Protein AF-0000000072251103 (afdb_homodimer)

Solvent-accessible surface area (backbone atoms only — not comparable to full-atom values): 13935 Å² total; per-residue (Å²): 99,68,68,55,20,52,49,24,44,51,50,15,52,54,58,41,72,72,34,65,69,50,52,54,51,46,58,71,68,52,46,85,67,49,69,66,54,52,50,50,52,51,51,50,50,51,51,50,51,52,32,51,54,28,46,77,67,47,34,69,69,23,51,53,50,49,60,68,44,57,66,63,57,49,57,54,26,67,36,78,56,44,23,64,44,75,37,40,23,68,18,44,39,27,39,49,53,14,48,46,38,49,44,50,50,48,53,38,66,70,35,62,89,60,32,48,72,65,43,46,52,54,52,53,49,50,49,54,53,56,68,73,99,98,66,68,55,20,52,51,24,42,51,50,16,53,54,58,40,72,73,32,66,68,51,51,54,52,47,60,72,70,52,48,84,69,49,70,70,55,52,51,51,52,50,51,50,50,50,51,49,50,52,31,51,54,28,46,75,67,46,34,69,69,23,52,54,49,50,61,66,44,57,65,64,56,50,56,55,26,67,36,79,56,43,23,65,44,76,37,40,22,70,19,43,39,27,39,48,51,14,48,46,37,50,44,50,51,48,54,38,66,69,37,64,91,58,31,47,71,65,42,46,53,52,52,51,52,50,48,53,53,56,68,72,99

Organism: Acinetobacter pittii (strain PHEA-2) (NCBI:txid871585)

Structure (mmCIF, N/CA/C/O backbone):
data_AF-0000000072251103-model_v1
#
loop_
_entity.id
_entity.type
_entity.pdbx_description
1 polymer 'Uncharacterized protein'
#
loop_
_atom_site.group_PDB
_atom_site.id
_atom_site.type_symbol
_atom_site.label_atom_id
_atom_site.label_alt_id
_atom_site.label_comp_id
_atom_site.label_asym_id
_atom_site.label_entity_id
_atom_site.label_seq_id
_atom_site.pdbx_PDB_ins_code
_atom_site.Cartn_x
_atom_site.Cartn_y
_atom_site.Cartn_z
_atom_site.occupancy
_atom_site.B_iso_or_equiv
_atom_site.auth_seq_id
_atom_site.auth_comp_id
_atom_site.auth_asym_id
_atom_site.auth_atom_id
_atom_site.pdbx_PDB_model_num
ATOM 1 N N . MET A 1 1 ? -9.289 12.242 -3.75 1 93.5 1 MET A N 1
ATOM 2 C CA . MET A 1 1 ? -8.398 11.133 -3.41 1 93.5 1 MET A CA 1
ATOM 3 C C . MET A 1 1 ? -9.195 9.852 -3.174 1 93.5 1 MET A C 1
ATOM 5 O O . MET A 1 1 ? -8.82 8.789 -3.656 1 93.5 1 MET A O 1
ATOM 9 N N . LEU A 1 2 ? -10.32 9.992 -2.645 1 93 2 LEU A N 1
ATOM 10 C CA . LEU A 1 2 ? -11.141 8.828 -2.324 1 93 2 LEU A CA 1
ATOM 11 C C . LEU A 1 2 ? -11.656 8.156 -3.596 1 93 2 LEU A C 1
ATOM 13 O O . LEU A 1 2 ? -11.523 6.945 -3.762 1 93 2 LEU A O 1
ATOM 17 N N . ILE A 1 3 ? -12.18 8.914 -4.445 1 94.12 3 ILE A N 1
ATOM 18 C CA . ILE A 1 3 ? -12.734 8.406 -5.695 1 94.12 3 ILE A CA 1
ATOM 19 C C . ILE A 1 3 ? -11.625 7.766 -6.531 1 94.12 3 ILE A C 1
ATOM 21 O O . ILE A 1 3 ? -11.812 6.688 -7.102 1 94.12 3 ILE A O 1
ATOM 25 N N . PHE A 1 4 ? -10.523 8.398 -6.57 1 95.31 4 PHE A N 1
ATOM 26 C CA . PHE A 1 4 ? -9.406 7.867 -7.344 1 95.31 4 PHE A CA 1
ATOM 27 C C . PHE A 1 4 ? -8.898 6.562 -6.734 1 95.31 4 PHE A C 1
ATOM 29 O O . PHE A 1 4 ? -8.531 5.637 -7.461 1 95.31 4 PHE A O 1
ATOM 36 N N . SER A 1 5 ? -8.828 6.512 -5.426 1 95.56 5 SER A N 1
ATOM 37 C CA . SER A 1 5 ? -8.406 5.27 -4.781 1 95.56 5 SER A CA 1
ATOM 38 C C . SER A 1 5 ? -9.32 4.109 -5.18 1 95.56 5 SER A C 1
ATOM 40 O O . SER A 1 5 ? -8.836 3.02 -5.492 1 95.56 5 SER A O 1
ATOM 42 N N . LEU A 1 6 ? -10.586 4.336 -5.215 1 93.62 6 LEU A N 1
ATOM 43 C CA . LEU A 1 6 ? -11.547 3.311 -5.613 1 93.62 6 LEU A CA 1
ATOM 44 C C . LEU A 1 6 ? -11.383 2.959 -7.09 1 93.62 6 LEU A C 1
ATOM 46 O O . LEU A 1 6 ? -11.414 1.783 -7.457 1 93.62 6 LEU A O 1
ATOM 50 N N . LEU A 1 7 ? -11.258 3.98 -7.871 1 95.69 7 LEU A N 1
ATOM 51 C CA . LEU A 1 7 ? -11.086 3.754 -9.305 1 95.69 7 LEU A CA 1
ATOM 52 C C . LEU A 1 7 ? -9.844 2.91 -9.57 1 95.69 7 LEU A C 1
ATOM 54 O O . LEU A 1 7 ? -9.883 1.993 -10.391 1 95.69 7 LEU A O 1
ATOM 58 N N . PHE A 1 8 ? -8.797 3.193 -8.875 1 96.38 8 PHE A N 1
ATOM 59 C CA . PHE A 1 8 ? -7.566 2.441 -9.07 1 96.38 8 PHE A CA 1
ATOM 60 C C . PHE A 1 8 ? -7.746 0.989 -8.641 1 96.38 8 PHE A C 1
ATOM 62 O O . PHE A 1 8 ? -7.207 0.08 -9.281 1 96.38 8 PHE A O 1
ATOM 69 N N . ALA A 1 9 ? -8.453 0.785 -7.578 1 93.12 9 ALA A N 1
ATOM 70 C CA . ALA A 1 9 ? -8.742 -0.582 -7.148 1 93.12 9 ALA A CA 1
ATOM 71 C C . ALA A 1 9 ? -9.523 -1.341 -8.211 1 93.12 9 ALA A C 1
ATOM 73 O O . ALA A 1 9 ? -9.25 -2.514 -8.477 1 93.12 9 ALA A O 1
ATOM 74 N N . ILE A 1 10 ? -10.438 -0.643 -8.812 1 93.5 10 ILE A N 1
ATOM 75 C CA . ILE A 1 10 ? -11.25 -1.257 -9.859 1 93.5 10 ILE A CA 1
ATOM 76 C C . ILE A 1 10 ? -10.375 -1.563 -11.078 1 93.5 10 ILE A C 1
ATOM 78 O O . ILE A 1 10 ? -10.477 -2.645 -11.664 1 93.5 10 ILE A O 1
ATOM 82 N N . PHE A 1 11 ? -9.516 -0.693 -11.422 1 95.62 11 PHE A N 1
ATOM 83 C CA . PHE A 1 11 ? -8.609 -0.922 -12.539 1 95.62 11 PHE A CA 1
ATOM 84 C C . PHE A 1 11 ? -7.699 -2.111 -12.258 1 95.62 11 PHE A C 1
ATOM 86 O O . PHE A 1 11 ? -7.488 -2.959 -13.133 1 95.62 11 PHE A O 1
ATOM 93 N N . SER A 1 12 ? -7.203 -2.16 -11.07 1 95.75 12 SER A N 1
ATOM 94 C CA . SER A 1 12 ? -6.336 -3.271 -10.688 1 95.75 12 SER A CA 1
ATOM 95 C C . SER A 1 12 ? -7.027 -4.613 -10.914 1 95.75 12 SER A C 1
ATOM 97 O O . SER A 1 12 ? -6.457 -5.516 -11.531 1 95.75 12 SER A O 1
ATOM 99 N N . ALA A 1 13 ? -8.203 -4.711 -10.477 1 92.62 13 ALA A N 1
ATOM 100 C CA . ALA A 1 13 ? -8.953 -5.961 -10.57 1 92.62 13 ALA A CA 1
ATOM 101 C C . ALA A 1 13 ? -9.281 -6.293 -12.023 1 92.62 13 ALA A C 1
ATOM 103 O O . ALA A 1 13 ? -9.32 -7.465 -12.406 1 92.62 13 ALA A O 1
ATOM 104 N N . THR A 1 14 ? -9.516 -5.305 -12.828 1 93.56 14 THR A N 1
ATOM 105 C CA . THR A 1 14 ? -9.93 -5.5 -14.211 1 93.56 14 THR A CA 1
ATOM 106 C C . THR A 1 14 ? -8.781 -6.059 -15.047 1 93.56 14 THR A C 1
ATOM 108 O O . THR A 1 14 ? -8.992 -6.898 -15.922 1 93.56 14 THR A O 1
ATOM 111 N N . PHE A 1 15 ? -7.562 -5.652 -14.805 1 91.62 15 PHE A N 1
ATOM 112 C CA . PHE A 1 15 ? -6.406 -6.117 -15.57 1 91.62 15 PHE A CA 1
ATOM 113 C C . PHE A 1 15 ? -6.184 -7.609 -15.352 1 91.62 15 PHE A C 1
ATOM 115 O O . PHE A 1 15 ? -5.758 -8.312 -16.266 1 91.62 15 PHE A O 1
ATOM 122 N N . ASP A 1 16 ? -6.508 -8.047 -14.219 1 92.25 16 ASP A N 1
ATOM 123 C CA . ASP A 1 16 ? -6.273 -9.453 -13.891 1 92.25 16 ASP A CA 1
ATOM 124 C C . ASP A 1 16 ? -7.426 -10.328 -14.367 1 92.25 16 ASP A C 1
ATOM 126 O O . ASP A 1 16 ? -7.219 -11.492 -14.727 1 92.25 16 ASP A O 1
ATOM 130 N N . ALA A 1 17 ? -8.578 -9.773 -14.422 1 89.12 17 ALA A N 1
ATOM 131 C CA . ALA A 1 17 ? -9.797 -10.547 -14.672 1 89.12 17 ALA A CA 1
ATOM 132 C C . ALA A 1 17 ? -9.766 -11.188 -16.047 1 89.12 17 ALA A C 1
ATOM 134 O O . ALA A 1 17 ? -10.359 -12.25 -16.266 1 89.12 17 ALA A O 1
ATOM 135 N N . TYR A 1 18 ? -9.008 -10.594 -16.922 1 87.12 18 TYR A N 1
ATOM 136 C CA . TYR A 1 18 ? -9.078 -11.102 -18.297 1 87.12 18 TYR A CA 1
ATOM 137 C C . TYR A 1 18 ? -7.773 -11.781 -18.688 1 87.12 18 TYR A C 1
ATOM 139 O O . TYR A 1 18 ? -7.637 -12.258 -19.812 1 87.12 18 TYR A O 1
ATOM 147 N N . ASP A 1 19 ? -6.891 -11.914 -17.891 1 89.94 19 ASP A N 1
ATOM 148 C CA . ASP A 1 19 ? -5.609 -12.547 -18.172 1 89.94 19 ASP A CA 1
ATOM 149 C C . ASP A 1 19 ? -5.688 -14.062 -17.984 1 89.94 19 ASP A C 1
ATOM 151 O O . ASP A 1 19 ? -6.023 -14.531 -16.891 1 89.94 19 ASP A O 1
ATOM 155 N N . GLU A 1 20 ? -5.41 -14.789 -18.984 1 91.75 20 GLU A N 1
ATOM 156 C CA . GLU A 1 20 ? -5.543 -16.25 -18.969 1 91.75 20 GLU A CA 1
ATOM 157 C C . GLU A 1 20 ? -4.617 -16.875 -17.938 1 91.75 20 GLU A C 1
ATOM 159 O O . GLU A 1 20 ? -4.988 -17.844 -17.281 1 91.75 20 GLU A O 1
ATOM 164 N N . THR A 1 21 ? -3.346 -16.406 -17.844 1 92.25 21 THR A N 1
ATOM 165 C CA . THR A 1 21 ? -2.398 -16.906 -16.859 1 92.25 21 THR A CA 1
ATOM 166 C C . THR A 1 21 ? -2.932 -16.688 -15.445 1 92.25 21 THR A C 1
ATOM 168 O O . THR A 1 21 ? -2.871 -17.594 -14.617 1 92.25 21 THR A O 1
ATOM 171 N N . PHE A 1 22 ? -3.471 -15.555 -15.227 1 92.25 22 PHE A N 1
ATOM 172 C CA . PHE A 1 22 ? -4.07 -15.234 -13.938 1 92.25 22 PHE A CA 1
ATOM 173 C C . PHE A 1 22 ? -5.199 -16.203 -13.609 1 92.25 22 PHE A C 1
ATOM 175 O O . PHE A 1 22 ? -5.246 -16.766 -12.516 1 92.25 22 PHE A O 1
ATOM 182 N N . ILE A 1 23 ? -6.07 -16.391 -14.539 1 92.38 23 ILE A N 1
ATOM 183 C CA . ILE A 1 23 ? -7.238 -17.234 -14.344 1 92.38 23 ILE A CA 1
ATOM 184 C C . ILE A 1 23 ? -6.793 -18.672 -14.047 1 92.38 23 ILE A C 1
ATOM 186 O O . ILE A 1 23 ? -7.289 -19.297 -13.109 1 92.38 23 ILE A O 1
ATOM 190 N N . SER A 1 24 ? -5.848 -19.172 -14.773 1 92.38 24 SER A N 1
ATOM 191 C CA . SER A 1 24 ? -5.367 -20.547 -14.617 1 92.38 24 SER A CA 1
ATOM 192 C C . SER A 1 24 ? -4.734 -20.75 -13.242 1 92.38 24 SER A C 1
ATOM 194 O O . SER A 1 24 ? -5.047 -21.719 -12.547 1 92.38 24 SER A O 1
ATOM 196 N N . ILE A 1 25 ? -3.877 -19.891 -12.828 1 92.12 25 ILE A N 1
ATOM 197 C CA . ILE A 1 25 ? -3.182 -20.016 -11.555 1 92.12 25 ILE A CA 1
ATOM 198 C C . ILE A 1 25 ? -4.168 -19.828 -10.406 1 92.12 25 ILE A C 1
ATOM 200 O O . ILE A 1 25 ? -4.125 -20.562 -9.414 1 92.12 25 ILE A O 1
ATOM 204 N N . ASN A 1 26 ? -5.043 -18.875 -10.562 1 89.81 26 ASN A N 1
ATOM 205 C CA . ASN A 1 26 ? -6.047 -18.625 -9.539 1 89.81 26 ASN A CA 1
ATOM 206 C C . ASN A 1 26 ? -6.953 -19.844 -9.336 1 89.81 26 ASN A C 1
ATOM 208 O O . ASN A 1 26 ? -7.336 -20.156 -8.203 1 89.81 26 ASN A O 1
ATOM 212 N N . GLU A 1 27 ? -7.293 -20.438 -10.383 1 89.19 27 GLU A N 1
ATOM 213 C CA . GLU A 1 27 ? -8.094 -21.656 -10.289 1 89.19 27 GLU A CA 1
ATOM 214 C C . GLU A 1 27 ? -7.344 -22.75 -9.555 1 89.19 27 GLU A C 1
ATOM 216 O O . GLU A 1 27 ? -7.934 -23.5 -8.773 1 89.19 27 GLU A O 1
ATOM 221 N N . THR A 1 28 ? -6.055 -22.828 -9.797 1 88.5 28 THR A N 1
ATOM 222 C CA . THR A 1 28 ? -5.215 -23.828 -9.148 1 88.5 28 THR A CA 1
ATOM 223 C C . THR A 1 28 ? -5.082 -23.547 -7.656 1 88.5 28 THR A C 1
ATOM 225 O O . THR A 1 28 ? -5.043 -24.484 -6.848 1 88.5 28 THR A O 1
ATOM 228 N N . LEU A 1 29 ? -5.039 -22.297 -7.32 1 90.12 29 LEU A N 1
ATOM 229 C CA . LEU A 1 29 ? -4.793 -21.906 -5.938 1 90.12 29 LEU A CA 1
ATOM 230 C C . LEU A 1 29 ? -6.105 -21.797 -5.164 1 90.12 29 LEU A C 1
ATOM 232 O O . LEU A 1 29 ? -6.105 -21.812 -3.934 1 90.12 29 LEU A O 1
ATOM 236 N N . SER A 1 30 ? -7.117 -21.703 -5.926 1 85.19 30 SER A N 1
ATOM 237 C CA . SER A 1 30 ? -8.391 -21.328 -5.312 1 85.19 30 SER A CA 1
ATOM 238 C C . SER A 1 30 ? -9 -22.516 -4.559 1 85.19 30 SER A C 1
ATOM 240 O O . SER A 1 30 ? -8.891 -23.656 -4.996 1 85.19 30 SER A O 1
ATOM 242 N N . ILE A 1 31 ? -9.492 -22.109 -3.391 1 88.44 31 ILE A N 1
ATOM 243 C CA . ILE A 1 31 ? -10.352 -22.984 -2.613 1 88.44 31 ILE A CA 1
ATOM 244 C C . ILE A 1 31 ? -11.758 -22.391 -2.525 1 88.44 31 ILE A C 1
ATOM 246 O O . ILE A 1 31 ? -11.914 -21.172 -2.4 1 88.44 31 ILE A O 1
ATOM 250 N N . ASP A 1 32 ? -12.773 -23.25 -2.66 1 89.25 32 ASP A N 1
ATOM 251 C CA . ASP A 1 32 ? -14.141 -22.766 -2.551 1 89.25 32 ASP A CA 1
ATOM 252 C C . ASP A 1 32 ? -14.367 -22.047 -1.217 1 89.25 32 ASP A C 1
ATOM 254 O O . ASP A 1 32 ? -14.094 -22.609 -0.156 1 89.25 32 ASP A O 1
ATOM 258 N N . PRO A 1 33 ? -14.836 -20.844 -1.403 1 90 33 PRO A N 1
ATOM 259 C CA . PRO A 1 33 ? -15.078 -20.141 -0.145 1 90 33 PRO A CA 1
ATOM 260 C C . PRO A 1 33 ? -16.203 -20.766 0.681 1 90 33 PRO A C 1
ATOM 262 O O . PRO A 1 33 ? -17.203 -21.203 0.125 1 90 33 PRO A O 1
ATOM 265 N N . GLN A 1 34 ? -15.953 -20.75 1.942 1 92.94 34 GLN A N 1
ATOM 266 C CA . GLN A 1 34 ? -16.984 -21.203 2.873 1 92.94 34 GLN A CA 1
ATOM 267 C C . GLN A 1 34 ? -18.047 -20.141 3.076 1 92.94 34 GLN A C 1
ATOM 269 O O . GLN A 1 34 ? -17.812 -18.953 2.801 1 92.94 34 GLN A O 1
ATOM 274 N N . ASN A 1 35 ? -19.156 -20.562 3.561 1 93.56 35 ASN A N 1
ATOM 275 C CA . ASN A 1 35 ? -20.281 -19.641 3.75 1 93.56 35 ASN A CA 1
ATOM 276 C C . ASN A 1 35 ? -19.922 -18.484 4.676 1 93.56 35 ASN A C 1
ATOM 278 O O . ASN A 1 35 ? -20.297 -17.344 4.426 1 93.56 35 ASN A O 1
ATOM 282 N N . TRP A 1 36 ? -19.234 -18.812 5.664 1 94.38 36 TRP A N 1
ATOM 283 C CA . TRP A 1 36 ? -18.891 -17.766 6.621 1 94.38 36 TRP A CA 1
ATOM 284 C C . TRP A 1 36 ? -17.922 -16.75 6 1 94.38 36 TRP A C 1
ATOM 286 O O . TRP A 1 36 ? -17.953 -15.578 6.348 1 94.38 36 TRP A O 1
ATOM 296 N N . GLU A 1 37 ? -17.078 -17.203 5.082 1 94.69 37 GLU A N 1
ATOM 297 C CA . GLU A 1 37 ? -16.188 -16.297 4.387 1 94.69 37 GLU A CA 1
ATOM 298 C C . GLU A 1 37 ? -16.953 -15.344 3.479 1 94.69 37 GLU A C 1
ATOM 300 O O . GLU A 1 37 ? -16.656 -14.148 3.416 1 94.69 37 GLU A O 1
A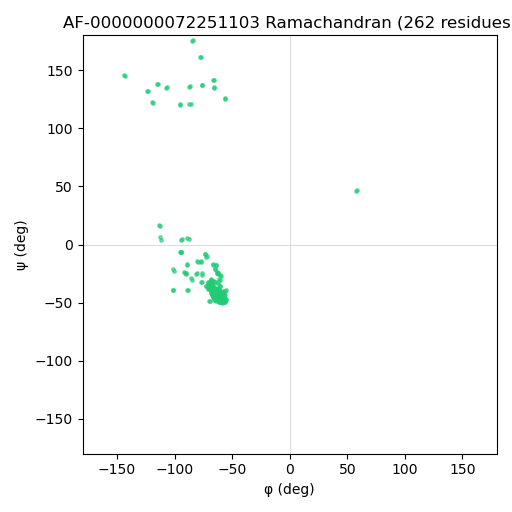TOM 305 N N . LEU A 1 38 ? -17.891 -15.906 2.818 1 93.94 38 LEU A N 1
ATOM 306 C CA . LEU A 1 38 ? -18.734 -15.086 1.949 1 93.94 38 LEU A CA 1
ATOM 307 C C . LEU A 1 38 ? -19.516 -14.055 2.76 1 93.94 38 LEU A C 1
ATOM 309 O O . LEU A 1 38 ? -19.641 -12.906 2.344 1 93.94 38 LEU A O 1
ATOM 313 N N . ALA A 1 39 ? -20.016 -14.484 3.85 1 95 39 ALA A N 1
ATOM 314 C CA . ALA A 1 39 ? -20.75 -13.578 4.727 1 95 39 ALA A CA 1
ATOM 315 C C . ALA A 1 39 ? -19.859 -12.43 5.195 1 95 39 ALA A C 1
ATOM 317 O O . ALA A 1 39 ? -20.266 -11.258 5.129 1 95 39 ALA A O 1
ATOM 318 N N . ILE A 1 40 ? -18.672 -12.734 5.586 1 94.69 40 ILE A N 1
ATOM 319 C CA . ILE A 1 40 ? -17.75 -11.727 6.09 1 94.69 40 ILE A CA 1
ATOM 320 C C . ILE A 1 40 ? -17.375 -10.773 4.961 1 94.69 40 ILE A C 1
ATOM 322 O O . ILE A 1 40 ? -17.328 -9.555 5.156 1 94.69 40 ILE A O 1
ATOM 326 N N . THR A 1 41 ? -17.094 -11.32 3.818 1 93.88 41 THR A N 1
ATOM 327 C CA . THR A 1 41 ? -16.688 -10.5 2.686 1 93.88 41 THR A CA 1
ATOM 328 C C . THR A 1 41 ? -17.812 -9.578 2.252 1 93.88 41 THR A C 1
ATOM 330 O O . THR A 1 41 ? -17.594 -8.414 1.925 1 93.88 41 THR A O 1
ATOM 333 N N . CYS A 1 42 ? -19 -10.078 2.266 1 94.81 42 CYS A N 1
ATOM 334 C CA . CYS A 1 42 ? -20.172 -9.258 1.928 1 94.81 42 CYS A CA 1
ATOM 335 C C . CYS A 1 42 ? -20.359 -8.141 2.947 1 94.81 42 CYS A C 1
ATOM 337 O O . CYS A 1 42 ? -20.562 -6.988 2.574 1 94.81 42 CYS A O 1
ATOM 339 N N . LEU A 1 43 ? -20.281 -8.5 4.195 1 95.38 43 LEU A N 1
ATOM 340 C CA . LEU A 1 43 ? -20.438 -7.516 5.266 1 95.38 43 LEU A CA 1
ATOM 341 C C . LEU A 1 43 ? -19.375 -6.426 5.156 1 95.38 43 LEU A C 1
ATOM 343 O O . LEU A 1 43 ? -19.688 -5.238 5.254 1 95.38 43 LEU A O 1
ATOM 347 N N . LEU A 1 44 ? -18.188 -6.832 4.938 1 94.81 44 LEU A N 1
ATOM 348 C CA . LEU A 1 44 ? -17.094 -5.875 4.816 1 94.81 44 LEU A CA 1
ATOM 349 C C . LEU A 1 44 ? -17.297 -4.953 3.621 1 94.81 44 LEU A C 1
ATOM 351 O O . LEU A 1 44 ? -17.031 -3.752 3.703 1 94.81 44 LEU A O 1
ATOM 355 N N . SER A 1 45 ? -17.781 -5.508 2.543 1 94.25 45 SER A N 1
ATOM 356 C CA . SER A 1 45 ? -18.031 -4.715 1.348 1 94.25 45 SER A CA 1
ATOM 357 C C . SER A 1 45 ? -19.109 -3.668 1.601 1 94.25 45 SER A C 1
ATOM 359 O O . SER A 1 45 ? -19 -2.521 1.165 1 94.25 45 SER A O 1
ATOM 361 N N . ILE A 1 46 ? -20.094 -4.023 2.291 1 95.44 46 ILE A N 1
ATOM 362 C CA . ILE A 1 46 ? -21.188 -3.105 2.623 1 95.44 46 ILE A CA 1
ATOM 363 C C . ILE A 1 46 ? -20.656 -1.993 3.527 1 95.44 46 ILE A C 1
ATOM 365 O O . ILE A 1 46 ? -20.922 -0.812 3.289 1 95.44 46 ILE A O 1
ATOM 369 N N . ILE A 1 47 ? -19.938 -2.357 4.512 1 95.31 47 ILE A N 1
ATOM 370 C CA . ILE A 1 47 ? -19.375 -1.388 5.441 1 95.31 47 ILE A CA 1
ATOM 371 C C . ILE A 1 47 ? -18.469 -0.415 4.684 1 95.31 47 ILE A C 1
ATOM 373 O O . ILE A 1 47 ? -18.531 0.797 4.906 1 95.31 47 ILE A O 1
ATOM 377 N N . PHE A 1 48 ? -17.688 -0.952 3.791 1 95.12 48 PHE A N 1
ATOM 378 C CA . PHE A 1 48 ? -16.797 -0.126 2.998 1 95.12 48 PHE A CA 1
ATOM 379 C C . PHE A 1 48 ? -17.578 0.868 2.146 1 95.12 48 PHE A C 1
ATOM 381 O O . PHE A 1 48 ? -17.188 2.035 2.039 1 95.12 48 PHE A O 1
ATOM 388 N N . LEU A 1 49 ? -18.641 0.417 1.607 1 94.75 49 LEU A N 1
ATOM 389 C CA . LEU A 1 49 ? -19.469 1.292 0.792 1 94.75 49 LEU A CA 1
ATOM 390 C C . LEU A 1 49 ? -20.094 2.391 1.643 1 94.75 49 LEU A C 1
ATOM 392 O O . LEU A 1 49 ? -20.141 3.555 1.232 1 94.75 49 LEU A O 1
ATOM 396 N N . ILE A 1 50 ? -20.516 2.041 2.775 1 96.38 50 ILE A N 1
ATOM 397 C CA . ILE A 1 50 ? -21.125 2.998 3.697 1 96.38 50 ILE A CA 1
ATOM 398 C C . ILE A 1 50 ? -20.094 4.043 4.109 1 96.38 50 ILE A C 1
ATOM 400 O O . ILE A 1 50 ? -20.375 5.242 4.098 1 96.38 50 ILE A O 1
ATOM 404 N N . ILE A 1 51 ? -18.938 3.568 4.426 1 96.88 51 ILE A N 1
ATOM 405 C CA . ILE A 1 51 ? -17.859 4.473 4.82 1 96.88 51 ILE A CA 1
ATOM 406 C C . ILE A 1 51 ? -17.5 5.395 3.658 1 96.88 51 ILE A C 1
ATOM 408 O O . ILE A 1 51 ? -17.297 6.594 3.852 1 96.88 51 ILE A O 1
ATOM 412 N N . PHE A 1 52 ? -17.406 4.816 2.482 1 96.12 52 PHE A N 1
ATOM 413 C CA . PHE A 1 52 ? -17.078 5.57 1.282 1 96.12 52 PHE A CA 1
ATOM 414 C C . PHE A 1 52 ? -18.062 6.711 1.066 1 96.12 52 PHE A C 1
ATOM 416 O O . PHE A 1 52 ? -17.656 7.863 0.89 1 96.12 52 PHE A O 1
ATOM 423 N N . ILE A 1 53 ? -19.312 6.457 1.131 1 96.12 53 ILE A N 1
ATOM 424 C CA . ILE A 1 53 ? -20.344 7.461 0.945 1 96.12 53 ILE A CA 1
ATOM 425 C C . ILE A 1 53 ? -20.281 8.492 2.068 1 96.12 53 ILE A C 1
ATOM 427 O O . ILE A 1 53 ? -20.359 9.695 1.818 1 96.12 53 ILE A O 1
ATOM 431 N N . GLY A 1 54 ? -20.141 8.062 3.281 1 96.56 54 GLY A N 1
ATOM 432 C CA . GLY A 1 54 ? -20.016 8.969 4.41 1 96.56 54 GLY A CA 1
ATOM 433 C C . GLY A 1 54 ? -18.844 9.914 4.293 1 96.56 54 GLY A C 1
ATOM 434 O O . GLY A 1 54 ? -18.938 11.094 4.637 1 96.56 54 GLY A O 1
ATOM 435 N N . LEU A 1 55 ? -17.766 9.352 3.83 1 95.75 55 LEU A N 1
ATOM 436 C CA . LEU A 1 55 ? -16.578 10.188 3.678 1 95.75 55 LEU A CA 1
ATOM 437 C C . LEU A 1 55 ? -16.781 11.219 2.574 1 95.75 55 LEU A C 1
ATOM 439 O O . LEU A 1 55 ? -16.297 12.352 2.682 1 95.75 55 LEU A O 1
ATOM 443 N N . LEU A 1 56 ? -17.422 10.828 1.489 1 94.38 56 LEU A N 1
ATOM 444 C CA . LEU A 1 56 ? -17.719 11.773 0.416 1 94.38 56 LEU A CA 1
ATOM 445 C C . LEU A 1 56 ? -18.594 12.914 0.92 1 94.38 56 LEU A C 1
ATOM 447 O O . LEU A 1 56 ? -18.516 14.031 0.421 1 94.38 56 LEU A O 1
ATOM 451 N N . LEU A 1 57 ? -19.391 12.617 1.871 1 93.56 57 LEU A N 1
ATOM 452 C CA . LEU A 1 57 ? -20.281 13.617 2.449 1 93.56 57 LEU A CA 1
ATOM 453 C C . LEU A 1 57 ? -19.656 14.273 3.668 1 93.56 57 LEU A C 1
ATOM 455 O O . LEU A 1 57 ? -20.312 15.023 4.387 1 93.56 57 LEU A O 1
ATOM 459 N N . PHE A 1 58 ? -18.453 13.945 3.947 1 93.5 58 PHE A N 1
ATOM 460 C CA . PHE A 1 58 ? -17.672 14.539 5.027 1 93.5 58 PHE A CA 1
ATOM 461 C C . PHE A 1 58 ? -18.391 14.359 6.367 1 93.5 58 PHE A C 1
ATOM 463 O O . PHE A 1 58 ? -18.516 15.312 7.137 1 93.5 58 PHE A O 1
ATOM 470 N N . LYS A 1 59 ? -18.859 13.141 6.562 1 94.31 59 LYS A N 1
ATOM 471 C CA . LYS A 1 59 ? -19.484 12.805 7.844 1 94.31 59 LYS A CA 1
ATOM 472 C C . LYS A 1 59 ? -18.438 12.359 8.859 1 94.31 59 LYS A C 1
ATOM 474 O O . LYS A 1 59 ? -17.578 11.523 8.555 1 94.31 59 LYS A O 1
ATOM 479 N N . GLU A 1 60 ? -18.578 12.875 10.102 1 94.56 60 GLU A N 1
ATOM 480 C CA . GLU A 1 60 ? -17.609 12.594 11.156 1 94.56 60 GLU A CA 1
ATOM 481 C C . GLU A 1 60 ? -17.609 11.109 11.508 1 94.56 60 GLU A C 1
ATOM 483 O O . GLU A 1 60 ? -16.547 10.531 11.773 1 94.56 60 GLU A O 1
ATOM 488 N N . TRP A 1 61 ? -18.734 10.555 11.594 1 94.88 61 TRP A N 1
ATOM 489 C CA . TRP A 1 61 ? -18.797 9.141 11.93 1 94.88 61 TRP A CA 1
ATOM 490 C C . TRP A 1 61 ? -18.078 8.297 10.891 1 94.88 61 TRP A C 1
ATOM 492 O O . TRP A 1 61 ? -17.484 7.262 11.211 1 94.88 61 TRP A O 1
ATOM 502 N N . ALA A 1 62 ? -18.109 8.617 9.672 1 96.81 62 ALA A N 1
ATOM 503 C CA . ALA A 1 62 ? -17.422 7.895 8.602 1 96.81 62 ALA A CA 1
ATOM 504 C C . ALA A 1 62 ? -15.906 8 8.742 1 96.81 62 ALA A C 1
ATOM 506 O O . ALA A 1 62 ? -15.188 7.031 8.5 1 96.81 62 ALA A O 1
ATOM 507 N N . ARG A 1 63 ? -15.461 9.18 9.109 1 96.38 63 ARG A N 1
ATOM 508 C CA . ARG A 1 63 ? -14.039 9.383 9.367 1 96.38 63 ARG A CA 1
ATOM 509 C C . ARG A 1 63 ? -13.531 8.422 10.438 1 96.38 63 ARG A C 1
ATOM 511 O O . ARG A 1 63 ? -12.531 7.73 10.234 1 96.38 63 ARG A O 1
ATOM 518 N N . LYS A 1 64 ? -14.234 8.367 11.523 1 96.38 64 LYS A N 1
ATOM 519 C CA . LYS A 1 64 ? -13.836 7.5 12.633 1 96.38 64 LYS A CA 1
ATOM 520 C C . LYS A 1 64 ? -13.836 6.035 12.211 1 96.38 64 LYS A C 1
ATOM 522 O O . LYS A 1 64 ? -12.898 5.297 12.516 1 96.38 64 LYS A O 1
ATOM 527 N N . LEU A 1 65 ? -14.844 5.664 11.531 1 96.88 65 LEU A N 1
ATOM 528 C CA . LEU A 1 65 ? -14.945 4.277 11.086 1 96.88 65 LEU A CA 1
ATOM 529 C C . LEU A 1 65 ? -13.797 3.928 10.141 1 96.88 65 LEU A C 1
ATOM 531 O O . LEU A 1 65 ? -13.242 2.83 10.219 1 96.88 65 LEU A O 1
ATOM 535 N N . TYR A 1 66 ? -13.539 4.863 9.242 1 96.88 66 TYR A N 1
ATOM 536 C CA . TYR A 1 66 ? -12.438 4.629 8.312 1 96.88 66 TYR A CA 1
ATOM 537 C C . TYR A 1 66 ? -11.133 4.398 9.062 1 96.88 66 TYR A C 1
ATOM 539 O O . TYR A 1 66 ? -10.391 3.467 8.75 1 96.88 66 TYR A O 1
ATOM 547 N N . ILE A 1 67 ? -10.883 5.172 10.07 1 96.56 67 ILE A N 1
ATOM 548 C CA . ILE A 1 67 ? -9.656 5.094 10.844 1 96.56 67 ILE A CA 1
ATOM 549 C C . ILE A 1 67 ? -9.594 3.762 11.586 1 96.56 67 ILE A C 1
ATOM 551 O O . ILE A 1 67 ? -8.578 3.068 11.547 1 96.56 67 ILE A O 1
ATOM 555 N N . TYR A 1 68 ? -10.672 3.303 12.117 1 95.81 68 TYR A N 1
ATOM 556 C CA . TYR A 1 68 ? -10.672 2.127 12.977 1 95.81 68 TYR A CA 1
ATOM 557 C C . TYR A 1 68 ? -10.664 0.846 12.148 1 95.81 68 TYR A C 1
ATOM 559 O O . TYR A 1 68 ? -10.18 -0.191 12.602 1 95.81 68 TYR A O 1
ATOM 567 N N . THR A 1 69 ? -11.141 0.908 10.992 1 95.06 69 THR A N 1
ATOM 568 C CA . THR A 1 69 ? -11.227 -0.306 10.188 1 95.06 69 THR A CA 1
ATOM 569 C C . THR A 1 69 ? -10.008 -0.452 9.289 1 95.06 69 THR A C 1
ATOM 571 O O . THR A 1 69 ? -9.812 -1.493 8.656 1 95.06 69 THR A O 1
ATOM 574 N N . PHE A 1 70 ? -9.188 0.497 9.25 1 95.19 70 PHE A N 1
ATOM 575 C CA . PHE A 1 70 ? -8.102 0.558 8.281 1 95.19 70 PHE A CA 1
ATOM 576 C C . PHE A 1 70 ? -7.148 -0.616 8.461 1 95.19 70 PHE A C 1
ATOM 578 O O . PHE A 1 70 ? -6.84 -1.324 7.5 1 95.19 70 PHE A O 1
ATOM 585 N N . PHE A 1 71 ? -6.75 -0.964 9.641 1 94.62 71 PHE A N 1
ATOM 586 C CA . PHE A 1 71 ? -5.762 -2.008 9.875 1 94.62 71 PHE A C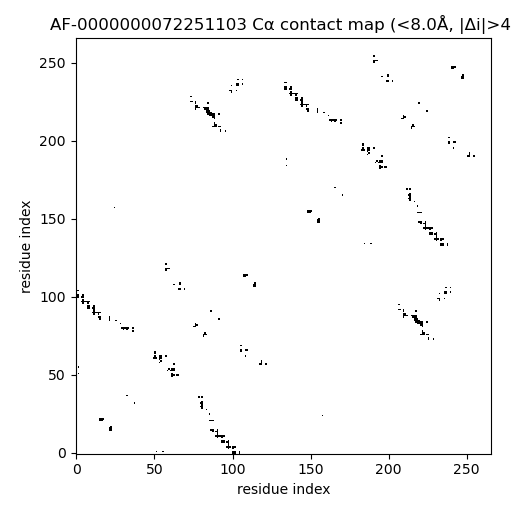A 1
ATOM 587 C C . PHE A 1 71 ? -6.43 -3.373 9.992 1 94.62 71 PHE A C 1
ATOM 589 O O . PHE A 1 71 ? -5.938 -4.359 9.438 1 94.62 71 PHE A O 1
ATOM 596 N N . PRO A 1 72 ? -7.578 -3.406 10.641 1 93.75 72 PRO A N 1
ATOM 597 C CA . PRO A 1 72 ? -8.242 -4.707 10.758 1 93.75 72 PRO A CA 1
ATOM 598 C C . PRO A 1 72 ? -8.625 -5.301 9.398 1 93.75 72 PRO A C 1
ATOM 600 O O . PRO A 1 72 ? -8.703 -6.523 9.258 1 93.75 72 PRO A O 1
ATOM 603 N N . ILE A 1 73 ? -8.797 -4.488 8.422 1 94.19 73 ILE A N 1
ATOM 604 C CA . ILE A 1 73 ? -9.195 -4.984 7.109 1 94.19 73 ILE A CA 1
ATOM 605 C C . ILE A 1 73 ? -8.086 -5.855 6.523 1 94.19 73 ILE A C 1
ATOM 607 O O . ILE A 1 73 ? -8.344 -6.719 5.684 1 94.19 73 ILE A O 1
ATOM 611 N N . LEU A 1 74 ? -6.887 -5.707 6.98 1 95.38 74 LEU A N 1
ATOM 612 C CA . LEU A 1 74 ? -5.754 -6.492 6.5 1 95.38 74 LEU A CA 1
ATOM 613 C C . LEU A 1 74 ? -5.91 -7.961 6.883 1 95.38 74 LEU A C 1
ATOM 615 O O . LEU A 1 74 ? -5.277 -8.836 6.281 1 95.38 74 LEU A O 1
ATOM 619 N N . LEU A 1 75 ? -6.773 -8.234 7.824 1 95.25 75 LEU A N 1
ATOM 620 C CA . LEU A 1 75 ? -6.965 -9.602 8.281 1 95.25 75 LEU A CA 1
ATOM 621 C C . LEU A 1 75 ? -7.73 -10.422 7.25 1 95.25 75 LEU A C 1
ATOM 623 O O . LEU A 1 75 ? -7.809 -11.648 7.355 1 95.25 75 LEU A O 1
ATOM 627 N N . ILE A 1 76 ? -8.234 -9.727 6.223 1 93.94 76 ILE A N 1
ATOM 628 C CA . ILE A 1 76 ? -8.938 -10.422 5.152 1 93.94 76 ILE A CA 1
ATOM 629 C C . ILE A 1 76 ? -7.988 -11.383 4.445 1 93.94 76 ILE A C 1
ATOM 631 O O . ILE A 1 76 ? -8.414 -12.414 3.924 1 93.94 76 ILE A O 1
ATOM 635 N N . TYR A 1 77 ? -6.723 -11.141 4.496 1 94.81 77 TYR A N 1
ATOM 636 C CA . TYR A 1 77 ? -5.715 -11.945 3.816 1 94.81 77 TYR A CA 1
ATOM 637 C C . TYR A 1 77 ? -5.539 -13.297 4.508 1 94.81 77 TYR A C 1
ATOM 639 O O . TYR A 1 77 ? -4.906 -14.203 3.961 1 94.81 77 TYR A O 1
ATOM 647 N N . LEU A 1 78 ? -6.133 -13.414 5.691 1 94.38 78 LEU A N 1
ATOM 648 C CA . LEU A 1 78 ? -5.984 -14.656 6.434 1 94.38 78 LEU A CA 1
ATOM 649 C C . LEU A 1 78 ? -7.148 -15.602 6.152 1 94.38 78 LEU A C 1
ATOM 651 O O . LEU A 1 78 ? -7.145 -16.75 6.598 1 94.38 78 LEU A O 1
ATOM 655 N N . LEU A 1 79 ? -8.086 -15.086 5.438 1 93.81 79 LEU A N 1
ATOM 656 C CA . LEU A 1 79 ? -9.164 -15.984 5.031 1 93.81 79 LEU A CA 1
ATOM 657 C C . LEU A 1 79 ? -8.648 -17.062 4.078 1 93.81 79 LEU A C 1
ATOM 659 O O . LEU A 1 79 ? -7.934 -16.75 3.123 1 93.81 79 LEU A O 1
ATOM 663 N N . PRO A 1 80 ? -9.062 -18.266 4.328 1 92.56 80 PRO A N 1
ATOM 664 C CA . PRO A 1 80 ? -8.531 -19.375 3.527 1 92.56 80 PRO A CA 1
ATOM 665 C C . PRO A 1 80 ? -8.742 -19.172 2.027 1 92.56 80 PRO A C 1
ATOM 667 O O . PRO A 1 80 ? -7.82 -19.391 1.237 1 92.56 80 PRO A O 1
ATOM 670 N N . SER A 1 81 ? -9.883 -18.656 1.584 1 91.69 81 SER A N 1
ATOM 671 C CA . SER A 1 81 ? -10.172 -18.516 0.163 1 91.69 81 SER A CA 1
ATOM 672 C C . SER A 1 81 ? -9.43 -17.328 -0.435 1 91.69 81 SER A C 1
ATOM 674 O O . SER A 1 81 ? -9.328 -17.203 -1.657 1 91.69 81 SER A O 1
ATOM 676 N N . TYR A 1 82 ? -8.906 -16.453 0.442 1 89.75 82 TYR A N 1
ATOM 677 C CA . TYR A 1 82 ? -8.195 -15.258 -0.011 1 89.75 82 TYR A CA 1
ATOM 678 C C . TYR A 1 82 ? -6.719 -15.328 0.356 1 89.75 82 TYR A C 1
ATOM 680 O O . TYR A 1 82 ? -6.02 -14.312 0.351 1 89.75 82 TYR A O 1
ATOM 688 N N . TYR A 1 83 ? -6.27 -16.438 0.668 1 93.06 83 TYR A N 1
ATOM 689 C CA . TYR A 1 83 ? -4.949 -16.594 1.266 1 93.06 83 TYR A CA 1
ATOM 690 C C . TYR A 1 83 ? -3.854 -16.266 0.259 1 93.06 83 TYR A C 1
ATOM 692 O O . TYR A 1 83 ? -2.783 -15.773 0.633 1 93.06 83 TYR A O 1
ATOM 700 N N . TRP A 1 84 ? -4.102 -16.484 -1.007 1 93.38 84 TRP A N 1
ATOM 701 C CA . TRP A 1 84 ? -3.123 -16.188 -2.045 1 93.38 84 TRP A CA 1
ATOM 702 C C . TRP A 1 84 ? -3.531 -14.961 -2.848 1 93.38 84 TRP A C 1
ATOM 704 O O . TRP A 1 84 ? -4.699 -14.812 -3.219 1 93.38 84 TRP A O 1
ATOM 714 N N . THR A 1 85 ? -2.578 -14.148 -3.047 1 93 85 THR A N 1
ATOM 715 C CA . THR A 1 85 ? -2.779 -12.977 -3.887 1 93 85 THR A CA 1
ATOM 716 C C . THR A 1 85 ? -1.847 -13.008 -5.094 1 93 85 THR A C 1
ATOM 718 O O . THR A 1 85 ? -0.629 -13.125 -4.941 1 93 85 THR A O 1
ATOM 721 N N . LEU A 1 86 ? -2.418 -12.969 -6.215 1 93.69 86 LEU A N 1
ATOM 722 C CA . LEU A 1 86 ? -1.692 -12.922 -7.477 1 93.69 86 LEU A CA 1
ATOM 723 C C . LEU A 1 86 ? -2.094 -11.703 -8.289 1 93.69 86 LEU A C 1
ATOM 725 O O . LEU A 1 86 ? -3.279 -11.375 -8.391 1 93.69 86 LEU A O 1
ATOM 729 N N . MET A 1 87 ? -1.089 -11.031 -8.766 1 94.56 87 MET A N 1
ATOM 730 C CA . MET A 1 87 ? -1.343 -9.852 -9.586 1 94.56 87 MET A CA 1
ATOM 731 C C . MET A 1 87 ? -0.315 -9.742 -10.711 1 94.56 87 MET A C 1
ATOM 733 O O . MET A 1 87 ? 0.864 -10.031 -10.508 1 94.56 87 MET A O 1
ATOM 737 N N . CYS A 1 88 ? -0.801 -9.258 -11.805 1 95.06 88 CYS A N 1
ATOM 738 C CA . CYS A 1 88 ? 0.153 -8.914 -12.859 1 95.06 88 CYS A CA 1
ATOM 739 C C . CYS A 1 88 ? 0.732 -7.523 -12.641 1 95.06 88 CYS A C 1
ATOM 741 O O . CYS A 1 88 ? 0.299 -6.801 -11.742 1 95.06 88 CYS A O 1
ATOM 743 N N . GLY A 1 89 ? 1.66 -7.168 -13.484 1 95.19 89 GLY A N 1
ATOM 744 C CA . GLY A 1 89 ? 2.389 -5.922 -13.297 1 95.19 89 GLY A CA 1
ATOM 745 C C . GLY A 1 89 ? 1.49 -4.699 -13.289 1 95.19 89 GLY A C 1
ATOM 746 O O . GLY A 1 89 ? 1.535 -3.891 -12.359 1 95.19 89 GLY A O 1
ATOM 747 N N . LEU A 1 90 ? 0.623 -4.531 -14.258 1 95.19 90 LEU A N 1
ATOM 748 C CA . LEU A 1 90 ? -0.263 -3.377 -14.352 1 95.19 90 LEU A CA 1
ATOM 749 C C . LEU A 1 90 ? -1.254 -3.355 -13.195 1 95.19 90 LEU A C 1
ATOM 751 O O . LEU A 1 90 ? -1.504 -2.301 -12.609 1 95.19 90 LEU A O 1
ATOM 755 N N . SER A 1 91 ? -1.759 -4.5 -12.891 1 96.88 91 SER A N 1
ATOM 756 C CA . SER A 1 91 ? -2.658 -4.609 -11.75 1 96.88 91 SER A CA 1
ATOM 757 C C . SER A 1 91 ? -1.968 -4.18 -10.461 1 96.88 91 SER A C 1
ATOM 759 O O . SER A 1 91 ? -2.543 -3.441 -9.656 1 96.88 91 SER A O 1
ATOM 761 N N . ALA A 1 92 ? -0.737 -4.59 -10.32 1 96.56 92 ALA A N 1
ATOM 762 C CA . ALA A 1 92 ? 0.032 -4.258 -9.125 1 96.56 92 ALA A CA 1
ATOM 763 C C . ALA A 1 92 ? 0.246 -2.75 -9.016 1 96.56 92 ALA A C 1
ATOM 765 O O . ALA A 1 92 ? 0.135 -2.18 -7.926 1 96.56 92 ALA A O 1
ATOM 766 N N . ILE A 1 93 ? 0.539 -2.111 -10.094 1 97.25 93 ILE A N 1
ATOM 767 C CA . ILE A 1 93 ? 0.764 -0.67 -10.086 1 97.25 93 ILE A CA 1
ATOM 768 C C . ILE A 1 93 ? -0.5 0.048 -9.617 1 97.25 93 ILE A C 1
ATOM 770 O O . ILE A 1 93 ? -0.444 0.901 -8.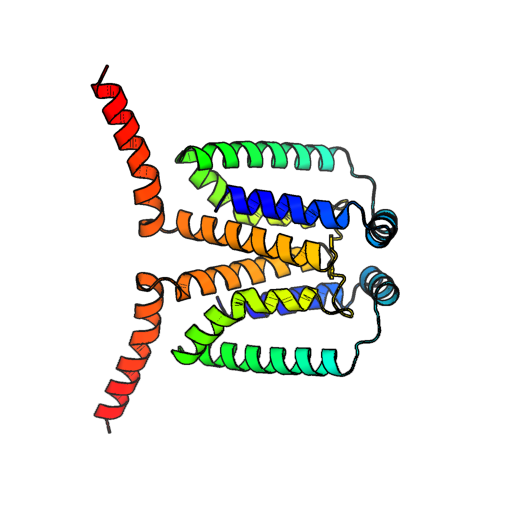727 1 97.25 93 ILE A O 1
ATOM 774 N N . PHE A 1 94 ? -1.593 -0.297 -10.188 1 97.25 94 PHE A N 1
ATOM 775 C CA . PHE A 1 94 ? -2.844 0.359 -9.82 1 97.25 94 PHE A CA 1
ATOM 776 C C . PHE A 1 94 ? -3.24 0.008 -8.391 1 97.25 94 PHE A C 1
ATOM 778 O O . PHE A 1 94 ? -3.785 0.846 -7.668 1 97.25 94 PHE A O 1
ATOM 785 N N . TYR A 1 95 ? -2.988 -1.195 -8 1 97 95 TYR A N 1
ATOM 786 C CA . TYR A 1 95 ? -3.227 -1.602 -6.621 1 97 95 TYR A CA 1
ATOM 787 C C . TYR A 1 95 ? -2.422 -0.743 -5.652 1 97 95 TYR A C 1
ATOM 789 O O . TYR A 1 95 ? -2.963 -0.23 -4.672 1 97 95 TYR A O 1
ATOM 797 N N . GLU A 1 96 ? -1.182 -0.529 -5.957 1 97.31 96 GLU A N 1
ATOM 798 C CA . GLU A 1 96 ? -0.308 0.285 -5.117 1 97.31 96 GLU A CA 1
ATOM 799 C C . GLU A 1 96 ? -0.774 1.737 -5.078 1 97.31 96 GLU A C 1
ATOM 801 O O . GLU A 1 96 ? -0.813 2.355 -4.012 1 97.31 96 GLU A O 1
ATOM 806 N N . LEU A 1 97 ? -1.101 2.174 -6.234 1 97.31 97 LEU A N 1
ATOM 807 C CA . LEU A 1 97 ? -1.572 3.553 -6.297 1 97.31 97 LEU A CA 1
ATOM 808 C C . LEU A 1 97 ? -2.828 3.738 -5.453 1 97.31 97 LEU A C 1
ATOM 810 O O . LEU A 1 97 ? -2.949 4.723 -4.723 1 97.31 97 LEU A O 1
ATOM 814 N N . GLY A 1 98 ? -3.723 2.832 -5.605 1 96.81 98 GLY A N 1
ATOM 815 C CA . GLY A 1 98 ? -4.91 2.883 -4.77 1 96.81 98 GLY A CA 1
ATOM 816 C C . GLY A 1 98 ? -4.602 2.836 -3.287 1 96.81 98 GLY A C 1
ATOM 817 O O . GLY A 1 98 ? -5.148 3.619 -2.508 1 96.81 98 GLY A O 1
ATOM 818 N N . ASN A 1 99 ? -3.705 2.02 -2.891 1 96.69 99 ASN A N 1
ATOM 819 C CA . ASN A 1 99 ? -3.307 1.867 -1.494 1 96.69 99 ASN A CA 1
ATOM 820 C C . ASN A 1 99 ? -2.604 3.117 -0.973 1 96.69 99 ASN A C 1
ATOM 822 O O . ASN A 1 99 ? -2.795 3.508 0.18 1 96.69 99 ASN A O 1
ATOM 826 N N . ILE A 1 100 ? -1.765 3.65 -1.796 1 97 100 ILE A N 1
ATOM 827 C CA . ILE A 1 100 ? -1.066 4.879 -1.44 1 97 100 ILE A CA 1
ATOM 828 C C . ILE A 1 100 ? -2.082 5.977 -1.128 1 97 100 ILE A C 1
ATOM 830 O O . ILE A 1 100 ? -1.996 6.633 -0.085 1 97 100 ILE A O 1
ATOM 834 N N . LEU A 1 101 ? -3.037 6.094 -1.986 1 97 101 LEU A N 1
ATOM 835 C CA . LEU A 1 101 ? -4.047 7.129 -1.782 1 97 101 LEU A CA 1
ATOM 836 C C . LEU A 1 101 ? -4.875 6.836 -0.536 1 97 101 LEU A C 1
ATOM 838 O O . LEU A 1 101 ? -5.156 7.742 0.253 1 97 101 LEU A O 1
ATOM 842 N N . SER A 1 102 ? -5.234 5.605 -0.377 1 96.75 102 SER A N 1
ATOM 843 C CA . SER A 1 102 ? -6.004 5.223 0.801 1 96.75 102 SER A CA 1
ATOM 844 C C . SER A 1 102 ? -5.23 5.5 2.084 1 96.75 102 SER A C 1
ATOM 846 O O . SER A 1 102 ? -5.797 5.98 3.066 1 96.75 102 SER A O 1
ATOM 848 N N . THR A 1 103 ? -3.982 5.211 2.074 1 97.44 103 THR A N 1
ATOM 849 C CA . THR A 1 103 ? -3.131 5.426 3.238 1 97.44 103 THR A CA 1
ATOM 850 C C . THR A 1 103 ? -2.975 6.918 3.523 1 97.44 103 THR A C 1
ATOM 852 O O . THR A 1 103 ? -3.014 7.34 4.68 1 97.44 103 THR A O 1
ATOM 855 N N . LEU A 1 104 ? -2.797 7.703 2.502 1 96.5 104 LEU A N 1
ATOM 856 C CA . LEU A 1 104 ? -2.699 9.148 2.678 1 96.5 104 LEU A CA 1
ATOM 857 C C . LEU A 1 104 ? -3.992 9.711 3.258 1 96.5 104 LEU A C 1
ATOM 859 O O . LEU A 1 104 ? -3.957 10.586 4.133 1 96.5 104 LEU A O 1
ATOM 863 N N . ILE A 1 105 ? -5.109 9.211 2.732 1 96.44 105 ILE A N 1
ATOM 864 C CA . ILE A 1 105 ? -6.395 9.633 3.283 1 96.44 105 ILE A CA 1
ATOM 865 C C . ILE A 1 105 ? -6.445 9.305 4.777 1 96.44 105 ILE A C 1
ATOM 867 O O . ILE A 1 105 ? -6.832 10.156 5.586 1 96.44 105 ILE A O 1
ATOM 871 N N . TRP A 1 106 ? -6.059 8.109 5.121 1 96.75 106 TRP A N 1
ATOM 872 C CA . TRP A 1 106 ? -6.031 7.723 6.527 1 96.75 106 TRP A CA 1
ATOM 873 C C . TRP A 1 106 ? -5.145 8.664 7.336 1 96.75 106 TRP A C 1
ATOM 875 O O . TRP A 1 106 ? -5.543 9.133 8.406 1 96.75 106 TRP A O 1
ATOM 885 N N . GLY A 1 107 ? -3.984 8.984 6.848 1 95.12 107 GLY A N 1
ATOM 886 C CA . GLY A 1 107 ? -3.082 9.906 7.52 1 95.12 107 GLY A CA 1
ATOM 887 C C . GLY A 1 107 ? -3.678 11.281 7.719 1 95.12 107 GLY A C 1
ATOM 888 O O . GLY A 1 107 ? -3.541 11.875 8.797 1 95.12 107 GLY A O 1
ATOM 889 N N . ILE A 1 108 ? -4.277 11.742 6.684 1 93.69 108 ILE A N 1
ATOM 890 C CA . ILE A 1 108 ? -4.914 13.047 6.75 1 93.69 108 ILE A CA 1
ATOM 891 C C . ILE A 1 108 ? -6.02 13.031 7.801 1 93.69 108 ILE A C 1
ATOM 893 O O . ILE A 1 108 ? -6.176 13.992 8.562 1 93.69 108 ILE A O 1
ATOM 897 N N . LEU A 1 109 ? -6.727 11.938 7.879 1 95.75 109 LEU A N 1
ATOM 898 C CA . LEU A 1 109 ? -7.91 11.859 8.727 1 95.75 109 LEU A CA 1
ATOM 899 C C . LEU A 1 109 ? -7.52 11.625 10.188 1 95.75 109 LEU A C 1
ATOM 901 O O . LEU A 1 109 ? -8.344 11.789 11.086 1 95.75 109 LEU A O 1
ATOM 905 N N . VAL A 1 110 ? -6.316 11.25 10.422 1 94.25 110 VAL A N 1
ATOM 906 C CA . VAL A 1 110 ? -5.852 11 11.781 1 94.25 110 VAL A CA 1
ATOM 907 C C . VAL A 1 110 ? -5.289 12.289 12.375 1 94.25 110 VAL A C 1
ATOM 909 O O . VAL A 1 110 ? -5.293 12.469 13.594 1 94.25 110 VAL A O 1
ATOM 912 N N . ILE A 1 111 ? -4.82 13.203 11.594 1 90.81 111 ILE A N 1
ATOM 913 C CA . ILE A 1 111 ? -4.156 14.414 12.055 1 90.81 111 ILE A CA 1
ATOM 914 C C . ILE A 1 111 ? -5.164 15.562 12.133 1 90.81 111 ILE A C 1
ATOM 916 O O . ILE A 1 111 ? -5.652 16.031 11.102 1 90.81 111 ILE A O 1
ATOM 920 N N . PRO A 1 112 ? -5.336 16.094 13.234 1 91.06 112 PRO A N 1
ATOM 921 C CA . PRO A 1 112 ? -6.375 17.109 13.43 1 91.06 112 PRO A CA 1
ATOM 922 C C . PRO A 1 112 ? -6.152 18.359 12.57 1 91.06 112 PRO A C 1
ATOM 924 O O . PRO A 1 112 ? -7.098 18.875 11.977 1 91.06 112 PRO A O 1
ATOM 927 N N . SER A 1 113 ? -4.992 18.781 12.469 1 87.81 113 SER A N 1
ATOM 928 C CA . SER A 1 113 ? -4.711 19.984 11.703 1 87.81 113 SER A CA 1
ATOM 929 C C . SER A 1 113 ? -5.051 19.797 10.227 1 87.81 113 SER A C 1
ATOM 931 O O . SER A 1 113 ? -5.277 20.766 9.508 1 87.81 113 SER A O 1
ATOM 933 N N . LEU A 1 114 ? -5.168 18.578 9.852 1 89.12 114 LEU A N 1
ATOM 934 C CA . LEU A 1 114 ? -5.406 18.328 8.438 1 89.12 114 LEU A CA 1
ATOM 935 C C . LEU A 1 114 ? -6.879 18.031 8.18 1 89.12 114 LEU A C 1
ATOM 937 O O . LEU A 1 114 ? -7.422 18.422 7.145 1 89.12 114 LEU A O 1
ATOM 941 N N . TYR A 1 115 ? -7.496 17.281 9.094 1 91.19 115 TYR A N 1
ATOM 942 C CA . TYR A 1 115 ? -8.844 16.844 8.742 1 91.19 115 TYR A CA 1
ATOM 943 C C . TYR A 1 115 ? -9.883 17.844 9.227 1 91.19 115 TYR A C 1
ATOM 945 O O . TYR A 1 115 ? -10.977 17.938 8.672 1 91.19 115 TYR A O 1
ATOM 953 N N . GLN A 1 116 ? -9.68 18.625 10.188 1 92.06 116 GLN A N 1
ATOM 954 C CA . GLN A 1 116 ? -10.672 19.5 10.812 1 92.06 116 GLN A CA 1
ATOM 955 C C . GLN A 1 116 ? -11.211 20.516 9.812 1 92.06 116 GLN A C 1
ATOM 957 O O . GLN A 1 116 ? -12.422 20.734 9.719 1 92.06 116 GLN A O 1
ATOM 962 N N . PRO A 1 117 ? -10.398 21.188 9.047 1 88.31 117 PRO A N 1
ATOM 963 C CA . PRO A 1 117 ? -10.922 22.141 8.07 1 88.31 117 PRO A CA 1
ATOM 964 C C . PRO A 1 117 ? -11.844 21.5 7.039 1 88.31 117 PRO A C 1
ATOM 966 O O . PRO A 1 117 ? -12.695 22.172 6.457 1 88.31 117 PRO A O 1
ATOM 969 N N . LEU A 1 118 ? -11.695 20.297 6.766 1 86.75 118 LEU A N 1
ATOM 970 C CA . LEU A 1 118 ? -12.477 19.578 5.766 1 86.75 118 LEU A CA 1
ATOM 971 C C . LEU A 1 118 ? -13.867 19.25 6.297 1 86.75 118 LEU A C 1
ATOM 973 O O . LEU A 1 118 ? -14.828 19.156 5.527 1 86.75 118 LEU A O 1
ATOM 977 N N . PHE A 1 119 ? -13.953 19.047 7.477 1 86.12 119 PHE A N 1
ATOM 978 C CA . PHE A 1 119 ? -15.203 18.562 8.055 1 86.12 119 PHE A CA 1
ATOM 979 C C . PHE A 1 119 ? -15.969 19.703 8.711 1 86.12 119 PHE A C 1
ATOM 981 O O . PHE A 1 119 ? -17.125 19.531 9.125 1 86.12 119 PHE A O 1
ATOM 988 N N . LYS A 1 120 ? -15.344 20.797 9.07 1 77.19 120 LYS A N 1
ATOM 989 C CA . LYS A 1 120 ? -16.016 21.969 9.625 1 77.19 120 LYS A CA 1
ATOM 990 C C . LYS A 1 120 ? -16.906 22.641 8.594 1 77.19 120 LYS A C 1
ATOM 992 O O . LYS A 1 120 ? -17.969 23.156 8.93 1 77.19 120 LYS A O 1
ATOM 997 N N . LYS A 1 121 ? -16.422 22.594 7.453 1 61.75 121 LYS A N 1
ATOM 998 C CA . LYS A 1 121 ? -17.219 23.359 6.496 1 61.75 121 LYS A CA 1
ATOM 999 C C . LYS A 1 121 ? -18.625 22.781 6.363 1 61.75 121 LYS A C 1
ATOM 1001 O O . LYS A 1 121 ? -19.594 23.516 6.102 1 61.75 121 LYS A O 1
ATOM 1006 N N . ASP A 1 122 ? -18.766 21.625 6.484 1 54.22 122 ASP A N 1
ATOM 1007 C CA . ASP A 1 122 ? -20.125 21.109 6.395 1 54.22 122 ASP A CA 1
ATOM 1008 C C . ASP A 1 122 ? -20.969 21.562 7.586 1 54.22 122 ASP A C 1
ATOM 1010 O O . ASP A 1 122 ? -22.172 21.828 7.438 1 54.22 122 ASP A O 1
ATOM 1014 N N . ALA A 1 123 ? -20.391 21.703 8.773 1 52.69 123 ALA A N 1
ATOM 1015 C CA . ALA A 1 123 ? -21.172 22.219 9.898 1 52.69 123 ALA A CA 1
ATOM 1016 C C . ALA A 1 123 ? -21.609 23.656 9.648 1 52.69 123 ALA A C 1
ATOM 1018 O O . ALA A 1 123 ? -22.734 24.047 10 1 52.69 123 ALA A O 1
ATOM 1019 N N . GLU A 1 124 ? -20.703 24.375 9.039 1 54.06 124 GLU A N 1
ATOM 1020 C CA . GLU A 1 124 ? -21.141 25.734 8.773 1 54.06 124 GLU A CA 1
ATOM 1021 C C . GLU A 1 124 ? -22.219 25.781 7.695 1 54.06 124 GLU A C 1
ATOM 1023 O O . GLU A 1 124 ? -23.172 26.562 7.797 1 54.06 124 GLU A O 1
ATOM 1028 N N . PHE A 1 125 ? -22.078 24.891 6.848 1 53.22 125 PHE A N 1
ATOM 1029 C CA . PHE A 1 125 ? -23.078 24.859 5.793 1 53.22 125 PHE A CA 1
ATOM 1030 C C . PHE A 1 125 ? -24.422 24.375 6.332 1 53.22 125 PHE A C 1
ATOM 1032 O O . PHE A 1 125 ? -25.469 24.859 5.926 1 53.22 125 PHE A O 1
ATOM 1039 N N . THR A 1 126 ? -24.359 23.453 7.219 1 53.12 126 THR A N 1
ATOM 1040 C CA . THR A 1 126 ? -25.594 22.984 7.844 1 53.12 126 THR A CA 1
ATOM 1041 C C . THR A 1 126 ? -26.172 24.047 8.758 1 53.12 126 THR A C 1
ATOM 1043 O O . THR A 1 126 ? -27.391 24.219 8.836 1 53.12 126 THR A O 1
ATOM 1046 N N . GLU A 1 127 ? -25.344 24.734 9.445 1 54.47 127 GLU A N 1
ATOM 1047 C CA . GLU A 1 127 ? -25.812 25.812 10.297 1 54.47 127 GLU A CA 1
ATOM 1048 C C . GLU A 1 127 ? -26.406 26.953 9.469 1 54.47 127 GLU A C 1
ATOM 1050 O O . GLU A 1 127 ? -27.453 27.5 9.812 1 54.47 127 GLU A O 1
ATOM 1055 N N . VAL A 1 128 ? -25.734 27.25 8.406 1 57.94 128 VAL A N 1
ATOM 1056 C CA . VAL A 1 128 ? -26.219 28.328 7.562 1 57.94 128 VAL A CA 1
ATOM 1057 C C . VAL A 1 128 ? -27.531 27.922 6.902 1 57.94 128 VAL A C 1
ATOM 1059 O O . VAL A 1 128 ? -28.438 28.734 6.734 1 57.94 128 VAL A O 1
ATOM 1062 N N . LYS A 1 129 ? -27.609 26.688 6.676 1 58.94 129 LYS A N 1
ATOM 1063 C CA . LYS A 1 129 ? -28.844 26.188 6.082 1 58.94 129 LYS A CA 1
ATOM 1064 C C . LYS A 1 129 ? -29.984 26.188 7.098 1 58.94 129 LYS A C 1
ATOM 1066 O O . LYS A 1 129 ? -31.125 26.5 6.754 1 58.94 129 LYS A O 1
ATOM 1071 N N . ASP A 1 130 ? -29.703 25.922 8.297 1 57.38 130 ASP A N 1
ATOM 1072 C CA . ASP A 1 130 ? -30.672 25.938 9.383 1 57.38 130 ASP A CA 1
ATOM 1073 C C . ASP A 1 130 ? -31.109 27.359 9.719 1 57.38 130 ASP A C 1
ATOM 1075 O O . ASP A 1 130 ? -32.281 27.594 10.055 1 57.38 130 ASP A O 1
ATOM 1079 N N . ASP A 1 131 ? -30.281 28.297 9.594 1 57.91 131 ASP A N 1
ATOM 1080 C CA . ASP A 1 131 ? -30.578 29.703 9.898 1 57.91 131 ASP A CA 1
ATOM 1081 C C . ASP A 1 131 ? -31.422 30.328 8.797 1 57.91 131 ASP A C 1
ATOM 1083 O O . ASP A 1 131 ? -31.984 31.406 8.984 1 57.91 131 ASP A O 1
ATOM 1087 N N . LYS A 1 132 ? -31.266 29.781 7.66 1 59.16 132 LYS A N 1
ATOM 1088 C CA . LYS A 1 132 ? -32.031 30.359 6.551 1 59.16 132 LYS A CA 1
ATOM 1089 C C . LYS A 1 132 ? -33.406 29.734 6.449 1 59.16 132 LYS A C 1
ATOM 1091 O O . LYS A 1 132 ? -34.156 30 5.504 1 59.16 132 LYS A O 1
ATOM 1096 N N . LYS A 1 133 ? -33.719 28.906 7.355 1 52 133 LYS A N 1
ATOM 1097 C CA . LYS A 1 133 ? -35.125 28.5 7.516 1 52 133 LYS A CA 1
ATOM 1098 C C . LYS A 1 133 ? -35.812 29.328 8.586 1 52 133 LYS A C 1
ATOM 1100 O O . LYS A 1 133 ? -35.219 29.625 9.633 1 52 133 LYS A O 1
ATOM 1105 N N . MET B 1 1 ? 9.602 4.609 12.047 1 93.44 1 MET B N 1
ATOM 1106 C CA . MET B 1 1 ? 8.719 4.191 10.961 1 93.44 1 MET B CA 1
ATOM 1107 C C . MET B 1 1 ? 9.523 3.611 9.805 1 93.44 1 MET B C 1
ATOM 1109 O O . MET B 1 1 ? 9.164 2.57 9.25 1 93.44 1 MET B O 1
ATOM 1113 N N . LEU B 1 2 ? 10.648 4.129 9.586 1 93.06 2 LEU B N 1
ATOM 1114 C CA . LEU B 1 2 ? 11.477 3.688 8.469 1 93.06 2 LEU B CA 1
ATOM 1115 C C . LEU B 1 2 ? 12.016 2.281 8.711 1 93.06 2 LEU B C 1
ATOM 1117 O O . LEU B 1 2 ? 11.898 1.411 7.848 1 93.06 2 LEU B O 1
ATOM 1121 N N . ILE B 1 3 ? 12.539 2.07 9.836 1 94.44 3 ILE B N 1
ATOM 1122 C CA . ILE B 1 3 ? 13.109 0.777 10.195 1 94.44 3 ILE B CA 1
ATOM 1123 C C . ILE B 1 3 ? 12.023 -0.291 10.195 1 94.44 3 ILE B C 1
ATOM 1125 O O . ILE B 1 3 ? 12.227 -1.396 9.688 1 94.44 3 ILE B O 1
ATOM 1129 N N . PHE B 1 4 ? 10.914 0.055 10.719 1 95.44 4 PHE B N 1
ATOM 1130 C CA . PHE B 1 4 ? 9.812 -0.901 10.758 1 95.44 4 PHE B CA 1
ATOM 1131 C C . PHE B 1 4 ? 9.312 -1.214 9.344 1 95.44 4 PHE B C 1
ATOM 1133 O O . PHE B 1 4 ? 8.961 -2.355 9.047 1 95.44 4 PHE B O 1
ATOM 1140 N N . SER B 1 5 ? 9.219 -0.202 8.508 1 95.69 5 SER B N 1
ATOM 1141 C CA . SER B 1 5 ? 8.82 -0.448 7.129 1 95.69 5 SER B CA 1
ATOM 1142 C C . SER B 1 5 ? 9.742 -1.457 6.457 1 95.69 5 SER B C 1
ATOM 1144 O O . SER B 1 5 ? 9.281 -2.381 5.785 1 95.69 5 SER B O 1
ATOM 1146 N N . LEU B 1 6 ? 11.008 -1.327 6.66 1 93.81 6 LEU B N 1
ATOM 1147 C CA . LEU B 1 6 ? 11.984 -2.254 6.094 1 93.81 6 LEU B CA 1
ATOM 1148 C C . LEU B 1 6 ? 11.836 -3.641 6.711 1 93.81 6 LEU B C 1
ATOM 1150 O O . LEU B 1 6 ? 11.883 -4.648 6.004 1 93.81 6 LEU B O 1
ATOM 1154 N N . LEU B 1 7 ? 11.703 -3.652 7.996 1 95.88 7 LEU B N 1
ATOM 1155 C CA . LEU B 1 7 ? 11.547 -4.926 8.688 1 95.88 7 LEU B CA 1
ATOM 1156 C C . LEU B 1 7 ? 10.32 -5.672 8.172 1 95.88 7 LEU B C 1
ATOM 1158 O O . LEU B 1 7 ? 10.375 -6.883 7.945 1 95.88 7 LEU B O 1
ATOM 1162 N N . PHE B 1 8 ? 9.266 -4.965 7.977 1 96.38 8 PHE B N 1
ATOM 1163 C CA . PHE B 1 8 ? 8.039 -5.59 7.488 1 96.38 8 PHE B CA 1
ATOM 1164 C C . PHE B 1 8 ? 8.242 -6.129 6.078 1 96.38 8 PHE B C 1
ATOM 1166 O O . PHE B 1 8 ? 7.719 -7.195 5.734 1 96.38 8 PHE B O 1
ATOM 1173 N N . ALA B 1 9 ? 8.938 -5.391 5.285 1 93.25 9 ALA B N 1
ATOM 1174 C CA . ALA B 1 9 ? 9.242 -5.871 3.939 1 93.25 9 ALA B CA 1
ATOM 1175 C C . ALA B 1 9 ? 10.047 -7.168 3.988 1 93.25 9 ALA B C 1
ATOM 1177 O O . ALA B 1 9 ? 9.789 -8.094 3.217 1 93.25 9 ALA B O 1
ATOM 1178 N N . ILE B 1 10 ? 10.961 -7.223 4.906 1 93.69 10 ILE B N 1
ATOM 1179 C CA . ILE B 1 10 ? 11.789 -8.414 5.062 1 93.69 10 ILE B CA 1
ATOM 1180 C C . ILE B 1 10 ? 10.93 -9.578 5.547 1 93.69 10 ILE B C 1
ATOM 1182 O O . ILE B 1 10 ? 11.047 -10.703 5.047 1 93.69 10 ILE B O 1
ATOM 1186 N N . PHE B 1 11 ? 10.062 -9.336 6.43 1 95.69 11 PHE B N 1
ATOM 1187 C CA . PHE B 1 11 ? 9.164 -10.375 6.918 1 95.69 11 PHE B CA 1
ATOM 1188 C C . PHE B 1 11 ? 8.266 -10.891 5.797 1 95.69 11 PHE B C 1
ATOM 1190 O O . PHE B 1 11 ? 8.078 -12.094 5.648 1 95.69 11 PHE B O 1
ATOM 1197 N N . SER B 1 12 ? 7.758 -9.977 5.039 1 95.75 12 SER B N 1
ATOM 1198 C CA . SER B 1 12 ? 6.906 -10.367 3.916 1 95.75 12 SER B CA 1
ATOM 1199 C C . SER B 1 12 ? 7.621 -11.344 2.99 1 95.75 12 SER B C 1
ATOM 1201 O O . SER B 1 12 ? 7.07 -12.391 2.641 1 95.75 12 SER B O 1
ATOM 1203 N N . ALA B 1 13 ? 8.812 -11.047 2.664 1 92.62 13 ALA B N 1
ATOM 1204 C CA . ALA B 1 13 ? 9.586 -11.867 1.737 1 92.62 13 ALA B CA 1
ATOM 1205 C C . ALA B 1 13 ? 9.922 -13.227 2.355 1 92.62 13 ALA B C 1
ATOM 1207 O O . ALA B 1 13 ? 9.984 -14.234 1.654 1 92.62 13 ALA B O 1
ATOM 1208 N N . THR B 1 14 ? 10.156 -13.242 3.637 1 93.44 14 THR B N 1
ATOM 1209 C CA . THR B 1 14 ? 10.57 -14.461 4.32 1 93.44 14 THR B CA 1
ATOM 1210 C C . THR B 1 14 ? 9.438 -15.477 4.371 1 93.44 14 THR B C 1
ATOM 1212 O O . THR B 1 14 ? 9.664 -16.688 4.242 1 93.44 14 THR B O 1
ATOM 1215 N N . PHE B 1 15 ? 8.203 -15.062 4.531 1 91.5 15 PHE B N 1
ATOM 1216 C CA . PHE B 1 15 ? 7.059 -15.961 4.609 1 91.5 15 PHE B CA 1
ATOM 1217 C C . PHE B 1 15 ? 6.855 -16.688 3.289 1 91.5 15 PHE B C 1
ATOM 1219 O O . PHE B 1 15 ? 6.445 -17.859 3.275 1 91.5 15 PHE B O 1
ATOM 1226 N N . ASP B 1 16 ? 7.184 -16.062 2.266 1 92.12 16 ASP B N 1
ATOM 1227 C CA . ASP B 1 16 ? 6.973 -16.641 0.946 1 92.12 16 ASP B CA 1
ATOM 1228 C C . ASP B 1 16 ? 8.141 -17.547 0.554 1 92.12 16 ASP B C 1
ATOM 1230 O O . ASP B 1 16 ? 7.953 -18.547 -0.155 1 92.12 16 ASP B O 1
ATOM 1234 N N . ALA B 1 17 ? 9.289 -17.234 1.031 1 89 17 ALA B N 1
ATOM 1235 C CA . ALA B 1 17 ? 10.523 -17.875 0.577 1 89 17 ALA B CA 1
ATOM 1236 C C . ALA B 1 17 ? 10.516 -19.375 0.902 1 89 17 ALA B C 1
ATOM 1238 O O . ALA B 1 17 ? 11.133 -20.172 0.191 1 89 17 ALA B O 1
ATOM 1239 N N . TYR B 1 18 ? 9.758 -19.719 1.894 1 87 18 TYR B N 1
ATOM 1240 C CA . TYR B 1 18 ? 9.852 -21.125 2.314 1 87 18 TYR B CA 1
ATOM 1241 C C . TYR B 1 18 ? 8.555 -21.875 2.012 1 87 18 TYR B C 1
ATOM 1243 O O . TYR B 1 18 ? 8.43 -23.062 2.326 1 87 18 TYR B O 1
ATOM 1251 N N . ASP B 1 19 ? 7.68 -21.344 1.398 1 89.81 19 ASP B N 1
ATOM 1252 C CA . ASP B 1 19 ? 6.41 -21.969 1.058 1 89.81 19 ASP B CA 1
ATOM 1253 C C . ASP B 1 19 ? 6.512 -22.734 -0.262 1 89.81 19 ASP B C 1
ATOM 1255 O O . ASP B 1 19 ? 6.844 -22.156 -1.296 1 89.81 19 ASP B O 1
ATOM 1259 N N . GLU B 1 20 ? 6.258 -23.969 -0.233 1 91.5 20 GLU B N 1
ATOM 1260 C CA . GLU B 1 20 ? 6.414 -24.844 -1.4 1 91.5 20 GLU B CA 1
ATOM 1261 C C . GLU B 1 20 ? 5.488 -24.406 -2.535 1 91.5 20 GLU B C 1
ATOM 1263 O O . GLU B 1 20 ? 5.867 -24.453 -3.707 1 91.5 20 GLU B O 1
ATOM 1268 N N . THR B 1 21 ? 4.211 -24.062 -2.213 1 92.12 21 THR B N 1
ATOM 1269 C CA . THR B 1 21 ? 3.262 -23.594 -3.217 1 92.12 21 THR B CA 1
ATOM 1270 C C . THR B 1 21 ? 3.777 -22.328 -3.898 1 92.12 21 THR B C 1
ATOM 1272 O O . THR B 1 21 ? 3.725 -22.219 -5.125 1 92.12 21 THR B O 1
ATOM 1275 N N . PHE B 1 22 ? 4.301 -21.469 -3.117 1 92.19 22 PHE B N 1
ATOM 1276 C CA . PHE B 1 22 ? 4.883 -20.234 -3.645 1 92.19 22 PHE B CA 1
ATOM 1277 C C . PHE B 1 22 ? 6.023 -20.547 -4.609 1 92.19 22 PHE B C 1
ATOM 1279 O O . PHE B 1 22 ? 6.066 -20.016 -5.719 1 92.19 22 PHE B O 1
ATOM 1286 N N . ILE B 1 23 ? 6.91 -21.391 -4.191 1 92.19 23 ILE B N 1
ATOM 1287 C CA . ILE B 1 23 ? 8.094 -21.719 -4.977 1 92.19 23 ILE B CA 1
ATOM 1288 C C . ILE B 1 23 ? 7.668 -22.359 -6.297 1 92.19 23 ILE B C 1
ATOM 1290 O O . ILE B 1 23 ? 8.164 -21.984 -7.363 1 92.19 23 ILE B O 1
ATOM 1294 N N . SER B 1 24 ? 6.73 -23.234 -6.262 1 92.38 24 SER B N 1
ATOM 1295 C CA . SER B 1 24 ? 6.27 -23.953 -7.453 1 92.38 24 SER B CA 1
ATOM 1296 C C . SER B 1 24 ? 5.625 -23 -8.453 1 92.38 24 SER B C 1
ATOM 1298 O O . SER B 1 24 ? 5.945 -23.031 -9.641 1 92.38 24 SER B O 1
ATOM 1300 N N . ILE B 1 25 ? 4.758 -22.172 -8.023 1 92.12 25 ILE B N 1
ATOM 1301 C CA . ILE B 1 25 ? 4.051 -21.25 -8.906 1 92.12 25 ILE B CA 1
ATOM 1302 C C . ILE B 1 25 ? 5.027 -20.203 -9.445 1 92.12 25 ILE B C 1
ATOM 1304 O O . ILE B 1 25 ? 4.984 -19.844 -10.625 1 92.12 25 ILE B O 1
ATOM 1308 N N . ASN B 1 26 ? 5.887 -19.75 -8.578 1 89.75 26 ASN B N 1
ATOM 1309 C CA . ASN B 1 26 ? 6.879 -18.766 -9 1 89.75 26 ASN B CA 1
ATOM 1310 C C . ASN B 1 26 ? 7.801 -19.312 -10.078 1 89.75 26 ASN B C 1
ATOM 1312 O O . ASN B 1 26 ? 8.18 -18.594 -11.008 1 89.75 26 ASN B O 1
ATOM 1316 N N . GLU B 1 27 ? 8.164 -20.5 -9.93 1 89 27 GLU B N 1
ATOM 1317 C CA . GLU B 1 27 ? 8.984 -21.141 -10.953 1 89 27 GLU B CA 1
ATOM 1318 C C . GLU B 1 27 ? 8.234 -21.234 -12.281 1 89 27 GLU B C 1
ATOM 1320 O O . GLU B 1 27 ? 8.836 -21.062 -13.344 1 89 27 GLU B O 1
ATOM 1325 N N . THR B 1 28 ? 6.949 -21.5 -12.195 1 88.56 28 THR B N 1
ATOM 1326 C CA . THR B 1 28 ? 6.121 -21.609 -13.391 1 88.56 28 THR B CA 1
ATOM 1327 C C . THR B 1 28 ? 5.977 -20.25 -14.07 1 88.56 28 THR B C 1
ATOM 1329 O O . THR B 1 28 ? 5.945 -20.172 -15.305 1 88.56 28 THR B O 1
ATOM 1332 N N . LEU B 1 29 ? 5.914 -19.219 -13.281 1 90.12 29 LEU B N 1
ATOM 1333 C CA . LEU B 1 29 ? 5.656 -17.891 -13.805 1 90.12 29 LEU B CA 1
ATOM 1334 C C . LEU B 1 29 ? 6.961 -17.188 -14.172 1 90.12 29 LEU B C 1
ATOM 1336 O O . LEU B 1 29 ? 6.953 -16.219 -14.93 1 90.12 29 LEU B O 1
ATOM 1340 N N . SER B 1 30 ? 7.98 -17.734 -13.641 1 85.12 30 SER B N 1
ATOM 1341 C CA . SER B 1 30 ? 9.242 -17.016 -13.711 1 85.12 30 SER B CA 1
ATOM 1342 C C . SER B 1 30 ? 9.867 -17.109 -15.102 1 85.12 30 SER B C 1
ATOM 1344 O O . SER B 1 30 ? 9.773 -18.156 -15.75 1 85.12 30 SER B O 1
ATOM 1346 N N . ILE B 1 31 ? 10.359 -15.93 -15.477 1 88.44 31 ILE B N 1
ATOM 1347 C CA . ILE B 1 31 ? 11.227 -15.828 -16.641 1 88.44 31 ILE B CA 1
ATOM 1348 C C . ILE B 1 31 ? 12.617 -15.375 -16.203 1 88.44 31 ILE B C 1
ATOM 1350 O O . ILE B 1 31 ? 12.75 -14.531 -15.32 1 88.44 31 ILE B O 1
ATOM 1354 N N . ASP B 1 32 ? 13.656 -16 -16.797 1 89.31 32 ASP B N 1
ATOM 1355 C CA . ASP B 1 32 ? 15.016 -15.586 -16.453 1 89.31 32 ASP B CA 1
ATOM 1356 C C . ASP B 1 32 ? 15.211 -14.094 -16.703 1 89.31 32 ASP B C 1
ATOM 1358 O O . ASP B 1 32 ? 14.945 -13.609 -17.812 1 89.31 32 ASP B O 1
ATOM 1362 N N . PRO B 1 33 ? 15.648 -13.5 -15.641 1 90.12 33 PRO B N 1
ATOM 1363 C CA . PRO B 1 33 ? 15.867 -12.062 -15.852 1 90.12 33 PRO B CA 1
ATOM 1364 C C . PRO B 1 33 ? 16.984 -11.773 -16.844 1 90.12 33 PRO B C 1
ATOM 1366 O O . PRO B 1 33 ? 18.016 -12.461 -16.844 1 90.12 33 PRO B O 1
ATOM 1369 N N . GLN B 1 34 ? 16.734 -10.773 -17.609 1 93.12 34 GLN B N 1
ATOM 1370 C CA . GLN B 1 34 ? 17.75 -10.297 -18.531 1 93.12 34 GLN B CA 1
ATOM 1371 C C . GLN B 1 34 ? 18.812 -9.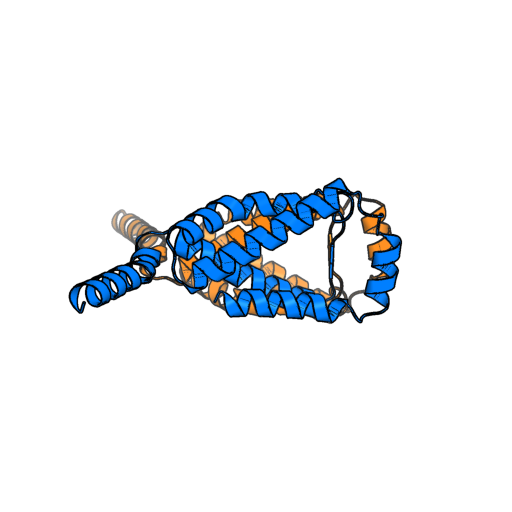469 -17.812 1 93.12 34 GLN B C 1
ATOM 1373 O O . GLN B 1 34 ? 18.562 -8.977 -16.703 1 93.12 34 GLN B O 1
ATOM 1378 N N . ASN B 1 35 ? 19.922 -9.312 -18.438 1 93.75 35 ASN B N 1
ATOM 1379 C CA . ASN B 1 35 ? 21.031 -8.586 -17.828 1 93.75 35 ASN B CA 1
ATOM 1380 C C . ASN B 1 35 ? 20.641 -7.156 -17.469 1 93.75 35 ASN B C 1
ATOM 1382 O O . ASN B 1 35 ? 21 -6.648 -16.406 1 93.75 35 ASN B O 1
ATOM 1386 N N . TRP B 1 36 ? 19.938 -6.566 -18.344 1 94.56 36 TRP B N 1
ATOM 1387 C CA . TRP B 1 36 ? 19.578 -5.176 -18.094 1 94.56 36 TRP B CA 1
ATOM 1388 C C . TRP B 1 36 ? 18.609 -5.074 -16.922 1 94.56 36 TRP B C 1
ATOM 1390 O O . TRP B 1 36 ? 18.609 -4.082 -16.188 1 94.56 36 TRP B O 1
ATOM 1400 N N . GLU B 1 37 ? 17.781 -6.094 -16.719 1 94.69 37 GLU B N 1
ATOM 1401 C CA . GLU B 1 37 ? 16.875 -6.102 -15.578 1 94.69 37 GLU B CA 1
ATOM 1402 C C . GLU B 1 37 ? 17.641 -6.23 -14.266 1 94.69 37 GLU B C 1
ATOM 1404 O O . GLU B 1 37 ? 17.328 -5.562 -13.281 1 94.69 37 GLU B O 1
ATOM 1409 N N . LEU B 1 38 ? 18.578 -7.074 -14.305 1 94 38 LEU B N 1
ATOM 1410 C CA . LEU B 1 38 ? 19.422 -7.254 -13.125 1 94 38 LEU B CA 1
ATOM 1411 C C . LEU B 1 38 ? 20.172 -5.973 -12.797 1 94 38 LEU B C 1
ATOM 1413 O O . LEU B 1 38 ? 20.297 -5.598 -11.633 1 94 38 LEU B O 1
ATOM 1417 N N . ALA B 1 39 ? 20.672 -5.363 -13.797 1 95.19 39 ALA B N 1
ATOM 1418 C CA . ALA B 1 39 ? 21.391 -4.102 -13.609 1 95.19 39 ALA B CA 1
ATOM 1419 C C . ALA B 1 39 ? 20.484 -3.047 -12.977 1 95.19 39 ALA B C 1
ATOM 1421 O O . ALA B 1 39 ? 20.859 -2.389 -12.008 1 95.19 39 ALA B O 1
ATOM 1422 N N . ILE B 1 40 ? 19.297 -2.953 -13.461 1 94.69 40 ILE B N 1
ATOM 1423 C CA . ILE B 1 40 ? 18.359 -1.957 -12.969 1 94.69 40 ILE B CA 1
ATOM 1424 C C . ILE B 1 40 ? 17.969 -2.285 -11.531 1 94.69 40 ILE B C 1
ATOM 1426 O O . ILE B 1 40 ? 17.891 -1.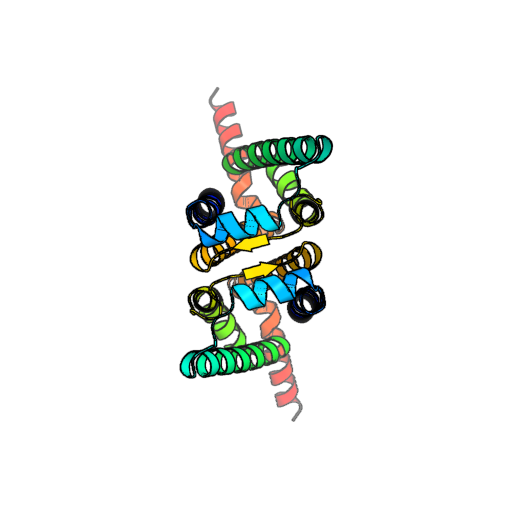393 -10.68 1 94.69 40 ILE B O 1
ATOM 1430 N N . THR B 1 41 ? 17.719 -3.518 -11.281 1 93.94 41 THR B N 1
ATOM 1431 C CA . THR B 1 41 ? 17.312 -3.93 -9.945 1 93.94 41 THR B CA 1
ATOM 1432 C C . THR B 1 41 ? 18.422 -3.693 -8.938 1 93.94 41 THR B C 1
ATOM 1434 O O . THR B 1 41 ? 18.172 -3.25 -7.816 1 93.94 41 THR B O 1
ATOM 1437 N N . CYS B 1 42 ? 19.609 -3.979 -9.328 1 95 42 CYS B N 1
ATOM 1438 C CA . CYS B 1 42 ? 20.766 -3.73 -8.461 1 95 42 CYS B CA 1
ATOM 1439 C C . CYS B 1 42 ? 20.922 -2.24 -8.188 1 95 42 CYS B C 1
ATOM 1441 O O . CYS B 1 42 ? 21.125 -1.833 -7.043 1 95 42 CYS B O 1
ATOM 1443 N N . LEU B 1 43 ? 20.844 -1.452 -9.227 1 95.38 43 LEU B N 1
ATOM 1444 C CA . LEU B 1 43 ? 20.969 -0.005 -9.094 1 95.38 43 LEU B CA 1
ATOM 1445 C C . LEU B 1 43 ? 19.891 0.549 -8.164 1 95.38 43 LEU B C 1
ATOM 1447 O O . LEU B 1 43 ? 20.188 1.354 -7.277 1 95.38 43 LEU B O 1
ATOM 1451 N N . LEU B 1 44 ? 18.703 0.098 -8.375 1 94.81 44 LEU B N 1
ATOM 1452 C CA . LEU B 1 44 ? 17.594 0.558 -7.547 1 94.81 44 LEU B CA 1
ATOM 1453 C C . LEU B 1 44 ? 17.812 0.169 -6.086 1 94.81 44 LEU B C 1
ATOM 1455 O O . LEU B 1 44 ? 17.531 0.958 -5.184 1 94.81 44 LEU B O 1
ATOM 1459 N N . SER B 1 45 ? 18.312 -1.011 -5.875 1 94.38 45 SER B N 1
ATOM 1460 C CA . SER B 1 45 ? 18.562 -1.474 -4.516 1 94.38 45 SER B CA 1
ATOM 1461 C C . SER B 1 45 ? 19.625 -0.618 -3.832 1 94.38 45 SER B C 1
ATOM 1463 O O . SER B 1 45 ? 19.484 -0.275 -2.654 1 94.38 45 SER B O 1
ATOM 1465 N N . ILE B 1 46 ? 20.609 -0.264 -4.531 1 95.62 46 ILE B N 1
ATOM 1466 C CA . ILE B 1 46 ? 21.672 0.577 -3.992 1 95.62 46 ILE B CA 1
ATOM 1467 C C . ILE B 1 46 ? 21.125 1.96 -3.658 1 95.62 46 ILE B C 1
ATOM 1469 O O . ILE B 1 46 ? 21.375 2.492 -2.574 1 95.62 46 ILE B O 1
ATOM 1473 N N . ILE B 1 47 ? 20.391 2.498 -4.539 1 95.31 47 ILE B N 1
ATOM 1474 C CA . ILE B 1 47 ? 19.797 3.812 -4.336 1 95.31 47 ILE B CA 1
ATOM 1475 C C . ILE B 1 47 ? 18.891 3.781 -3.109 1 95.31 47 ILE B C 1
ATOM 1477 O O . ILE B 1 47 ? 18.922 4.695 -2.281 1 95.31 47 ILE B O 1
ATOM 1481 N N . PHE B 1 48 ? 18.141 2.742 -3.004 1 95.12 48 PHE B N 1
ATOM 1482 C CA . PHE B 1 48 ? 17.234 2.594 -1.873 1 95.12 48 PHE B CA 1
ATOM 1483 C C . PHE B 1 48 ? 18 2.537 -0.562 1 95.12 48 PHE B C 1
ATOM 1485 O O . PHE B 1 48 ? 17.609 3.154 0.427 1 95.12 48 PHE B O 1
ATOM 1492 N N . LEU B 1 49 ? 19.078 1.849 -0.59 1 94.88 49 LEU B N 1
ATOM 1493 C CA . LEU B 1 49 ? 19.891 1.747 0.607 1 94.88 49 LEU B CA 1
ATOM 1494 C C . LEU B 1 49 ? 20.5 3.102 0.97 1 94.88 49 LEU B C 1
ATOM 1496 O O . LEU B 1 49 ? 20.516 3.48 2.143 1 94.88 49 LEU B O 1
ATOM 1500 N N . ILE B 1 50 ? 20.922 3.803 0.013 1 96.44 50 ILE B N 1
ATOM 1501 C CA . ILE B 1 50 ? 21.5 5.125 0.22 1 96.44 50 ILE B CA 1
ATOM 1502 C C . ILE B 1 50 ? 20.438 6.066 0.795 1 96.44 50 ILE B C 1
ATOM 1504 O O . ILE B 1 50 ? 20.703 6.793 1.757 1 96.44 50 ILE B O 1
ATOM 1508 N N . ILE B 1 51 ? 19.297 6.008 0.231 1 96.81 51 ILE B N 1
ATOM 1509 C CA . ILE B 1 51 ? 18.203 6.852 0.701 1 96.81 51 ILE B CA 1
ATOM 1510 C C . ILE B 1 51 ? 17.844 6.477 2.137 1 96.81 51 ILE B C 1
ATOM 1512 O O . ILE B 1 51 ? 17.625 7.352 2.975 1 96.81 51 ILE B O 1
ATOM 1516 N N . PHE B 1 52 ? 17.766 5.184 2.391 1 96.25 52 PHE B N 1
ATOM 1517 C CA . PHE B 1 52 ? 17.438 4.68 3.717 1 96.25 52 PHE B CA 1
ATOM 1518 C C . PHE B 1 52 ? 18.406 5.211 4.762 1 96.25 52 PHE B C 1
ATOM 1520 O O . PHE B 1 52 ? 18 5.766 5.781 1 96.25 52 PHE B O 1
ATOM 1527 N N . ILE B 1 53 ? 19.656 5.125 4.52 1 96.19 53 ILE B N 1
ATOM 1528 C CA . ILE B 1 53 ? 20.688 5.602 5.434 1 96.19 53 ILE B CA 1
ATOM 1529 C C . ILE B 1 53 ? 20.578 7.117 5.582 1 96.19 53 ILE B C 1
ATOM 1531 O O . ILE B 1 53 ? 20.656 7.648 6.691 1 96.19 53 ILE B O 1
ATOM 1535 N N . GLY B 1 54 ? 20.438 7.82 4.496 1 96.56 54 GLY B N 1
ATOM 1536 C CA . GLY B 1 54 ? 20.281 9.266 4.535 1 96.56 54 GLY B CA 1
ATOM 1537 C C . GLY B 1 54 ? 19.094 9.727 5.352 1 96.56 54 GLY B C 1
ATOM 1538 O O . GLY B 1 54 ? 19.172 10.719 6.078 1 96.56 54 GLY B O 1
ATOM 1539 N N . LEU B 1 55 ? 18.047 8.992 5.188 1 95.75 55 LEU B N 1
ATOM 1540 C CA . LEU B 1 55 ? 16.844 9.359 5.938 1 95.75 55 LEU B CA 1
ATOM 1541 C C . LEU B 1 55 ? 17.031 9.109 7.43 1 95.75 55 LEU B C 1
ATOM 1543 O O . LEU B 1 55 ? 16.547 9.875 8.266 1 95.75 55 LEU B O 1
ATOM 1547 N N . LEU B 1 56 ? 17.703 8.023 7.766 1 94.44 56 LEU B N 1
ATOM 1548 C CA . LEU B 1 56 ? 18 7.742 9.172 1 94.44 56 LEU B CA 1
ATOM 1549 C C . LEU B 1 56 ? 18.859 8.844 9.773 1 94.44 56 LEU B C 1
ATOM 1551 O O . LEU B 1 56 ? 18.75 9.125 10.977 1 94.44 56 LEU B O 1
ATOM 1555 N N . LEU B 1 57 ? 19.625 9.438 8.969 1 93.62 57 LEU B N 1
ATOM 1556 C CA . LEU B 1 57 ? 20.5 10.516 9.414 1 93.62 57 LEU B CA 1
ATOM 1557 C C . LEU B 1 57 ? 19.844 11.875 9.203 1 93.62 57 LEU B C 1
ATOM 1559 O O . LEU B 1 57 ? 20.484 12.914 9.375 1 93.62 57 LEU B O 1
ATOM 1563 N N . PHE B 1 58 ? 18.656 11.883 8.758 1 93.56 58 PHE B N 1
ATOM 1564 C CA . PHE B 1 58 ? 17.859 13.086 8.578 1 93.56 58 PHE B CA 1
ATOM 1565 C C . PHE B 1 58 ? 18.562 14.062 7.637 1 93.56 58 PHE B C 1
ATOM 1567 O O . PHE B 1 58 ? 18.672 15.25 7.934 1 93.56 58 PHE B O 1
ATOM 1574 N N . LYS B 1 59 ? 19.031 13.5 6.539 1 94.31 59 LYS B N 1
ATOM 1575 C CA . LYS B 1 59 ? 19.656 14.336 5.508 1 94.31 59 LYS B CA 1
ATOM 1576 C C . LYS B 1 59 ? 18.609 14.859 4.527 1 94.31 59 LYS B C 1
ATOM 1578 O O . LYS B 1 59 ? 17.766 14.094 4.039 1 94.31 59 LYS B O 1
ATOM 1583 N N . GLU B 1 60 ? 18.719 16.156 4.195 1 94.56 60 GLU B N 1
ATOM 1584 C CA . GLU B 1 60 ? 17.75 16.812 3.32 1 94.56 60 GLU B CA 1
ATOM 1585 C C . GLU B 1 60 ? 17.766 16.188 1.927 1 94.56 60 GLU B C 1
ATOM 1587 O O . GLU B 1 60 ? 16.719 16.031 1.304 1 94.56 60 GLU B O 1
ATOM 1592 N N . TRP B 1 61 ? 18.922 15.945 1.456 1 94.88 61 TRP B N 1
ATOM 1593 C CA . TRP B 1 61 ? 19 15.359 0.121 1 94.88 61 TRP B CA 1
ATOM 1594 C C . TRP B 1 61 ? 18.297 14.008 0.075 1 94.88 61 TRP B C 1
ATOM 1596 O O . TRP B 1 61 ? 17.734 13.633 -0.95 1 94.88 61 TRP B O 1
ATOM 1606 N N . ALA B 1 62 ? 18.328 13.227 1.06 1 96.81 62 ALA B N 1
ATOM 1607 C CA . ALA B 1 62 ? 17.672 11.922 1.122 1 96.81 62 ALA B CA 1
ATOM 1608 C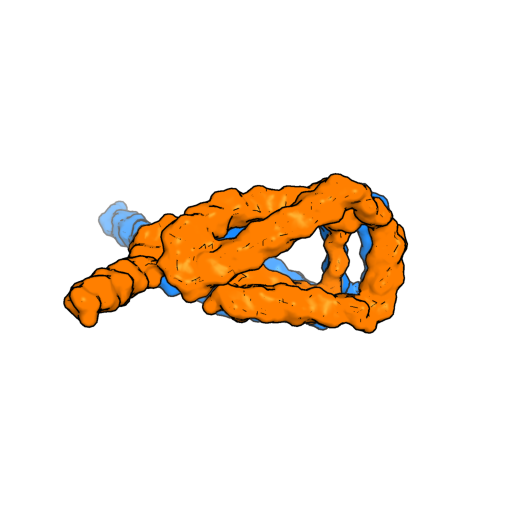 C . ALA B 1 62 ? 16.156 12.07 1.112 1 96.81 62 ALA B C 1
ATOM 1610 O O . ALA B 1 62 ? 15.453 11.281 0.486 1 96.81 62 ALA B O 1
ATOM 1611 N N . ARG B 1 63 ? 15.688 13.07 1.831 1 96.38 63 ARG B N 1
ATOM 1612 C CA . ARG B 1 63 ? 14.266 13.367 1.829 1 96.38 63 ARG B CA 1
ATOM 1613 C C . ARG B 1 63 ? 13.758 13.625 0.414 1 96.38 63 ARG B C 1
ATOM 1615 O O . ARG B 1 63 ? 12.773 13.031 -0.02 1 96.38 63 ARG B O 1
ATOM 1622 N N . LYS B 1 64 ? 14.453 14.477 -0.292 1 96.38 64 LYS B N 1
ATOM 1623 C CA . LYS B 1 64 ? 14.055 14.836 -1.653 1 96.38 64 LYS B CA 1
ATOM 1624 C C . LYS B 1 64 ? 14.086 13.609 -2.568 1 96.38 64 LYS B C 1
ATOM 1626 O O . LYS B 1 64 ? 13.156 13.391 -3.342 1 96.38 64 LYS B O 1
ATOM 1631 N N . LEU B 1 65 ? 15.117 12.867 -2.438 1 97 65 LEU B N 1
ATOM 1632 C CA . LEU B 1 65 ? 15.234 11.672 -3.275 1 97 65 LEU B CA 1
ATOM 1633 C C . LEU B 1 65 ? 14.109 10.688 -2.986 1 97 65 LEU B C 1
ATOM 1635 O O . LEU B 1 65 ? 13.562 10.078 -3.908 1 97 65 LEU B O 1
ATOM 1639 N N . TYR B 1 66 ? 13.852 10.539 -1.69 1 97 66 TYR B N 1
ATOM 1640 C CA . TYR B 1 66 ? 12.766 9.641 -1.32 1 97 66 TYR B CA 1
ATOM 1641 C C . TYR B 1 66 ? 11.453 10.07 -1.964 1 97 66 TYR B C 1
ATOM 1643 O O . TYR B 1 66 ? 10.727 9.25 -2.525 1 97 66 TYR B O 1
ATOM 1651 N N . ILE B 1 67 ? 11.188 11.328 -1.955 1 96.75 67 ILE B N 1
ATOM 1652 C CA . ILE B 1 67 ? 9.945 11.883 -2.494 1 96.75 67 ILE B CA 1
ATOM 1653 C C . ILE B 1 67 ? 9.898 11.664 -4.004 1 96.75 67 ILE B C 1
ATOM 1655 O O . ILE B 1 67 ? 8.891 11.195 -4.539 1 96.75 67 ILE B O 1
ATOM 1659 N N . TYR B 1 68 ? 10.977 11.836 -4.688 1 95.94 68 TYR B N 1
ATOM 1660 C CA . TYR B 1 68 ? 10.984 11.805 -6.145 1 95.94 68 TYR B CA 1
ATOM 1661 C C . TYR B 1 68 ? 11 10.375 -6.664 1 95.94 68 TYR B C 1
ATOM 1663 O O . TYR B 1 68 ? 10.516 10.102 -7.77 1 95.94 68 TYR B O 1
ATOM 1671 N N . THR B 1 69 ? 11.469 9.492 -5.914 1 95.44 69 THR B N 1
ATOM 1672 C CA . THR B 1 69 ? 11.586 8.117 -6.395 1 95.44 69 THR B CA 1
ATOM 1673 C C . THR B 1 69 ? 10.375 7.297 -5.969 1 95.44 69 THR B C 1
ATOM 1675 O O . THR B 1 69 ? 10.195 6.164 -6.422 1 95.44 69 THR B O 1
ATOM 1678 N N . PHE B 1 70 ? 9.562 7.84 -5.215 1 95.19 70 PHE B N 1
ATOM 1679 C CA . PHE B 1 70 ? 8.484 7.094 -4.582 1 95.19 70 PHE B CA 1
ATOM 1680 C C . PHE B 1 70 ? 7.543 6.512 -5.625 1 95.19 70 PHE B C 1
ATOM 1682 O O . PHE B 1 70 ? 7.242 5.316 -5.602 1 95.19 70 PHE B O 1
ATOM 1689 N N . PHE B 1 71 ? 7.152 7.211 -6.609 1 95 71 PHE B N 1
ATOM 1690 C CA . PHE B 1 71 ? 6.176 6.758 -7.586 1 95 71 PHE B CA 1
ATOM 1691 C C . PHE B 1 71 ? 6.855 6.031 -8.742 1 95 71 PHE B C 1
ATOM 1693 O O . PHE B 1 71 ? 6.387 4.984 -9.188 1 95 71 PHE B O 1
ATOM 1700 N N . PRO B 1 72 ? 7.992 6.535 -9.148 1 93.88 72 PRO B N 1
ATOM 1701 C CA . PRO B 1 72 ? 8.672 5.852 -10.25 1 93.88 72 PRO B CA 1
ATOM 1702 C C . PRO B 1 72 ? 9.078 4.422 -9.898 1 93.88 72 PRO B C 1
ATOM 1704 O O . PRO B 1 72 ? 9.172 3.57 -10.789 1 93.88 72 PRO B O 1
ATOM 1707 N N . ILE B 1 73 ? 9.266 4.145 -8.656 1 94.19 73 ILE B N 1
ATOM 1708 C CA . ILE B 1 73 ? 9.688 2.811 -8.258 1 94.19 73 ILE B CA 1
ATOM 1709 C C . ILE B 1 73 ? 8.602 1.797 -8.594 1 94.19 73 ILE B C 1
ATOM 1711 O O . ILE B 1 73 ? 8.883 0.608 -8.766 1 94.19 73 ILE B O 1
ATOM 1715 N N . LEU B 1 74 ? 7.383 2.217 -8.766 1 95.44 74 LEU B N 1
ATOM 1716 C CA . LEU B 1 74 ? 6.27 1.337 -9.102 1 95.44 74 LEU B CA 1
ATOM 1717 C C . LEU B 1 74 ? 6.445 0.752 -10.5 1 95.44 74 LEU B C 1
ATOM 1719 O O . LEU B 1 74 ? 5.836 -0.268 -10.828 1 95.44 74 LEU B O 1
ATOM 1723 N N . LEU B 1 75 ? 7.293 1.354 -11.273 1 95.38 75 LEU B N 1
ATOM 1724 C CA . LEU B 1 75 ? 7.5 0.89 -12.648 1 95.38 75 LEU B CA 1
ATOM 1725 C C . LEU B 1 75 ? 8.289 -0.415 -12.664 1 95.38 75 LEU B C 1
ATOM 1727 O O . LEU B 1 75 ? 8.383 -1.074 -13.703 1 95.38 75 LEU B O 1
ATOM 1731 N N . ILE B 1 76 ? 8.789 -0.804 -11.484 1 93.94 76 ILE B N 1
ATOM 1732 C CA . ILE B 1 76 ? 9.516 -2.064 -11.391 1 93.94 76 ILE B CA 1
ATOM 1733 C C . ILE B 1 76 ? 8.586 -3.227 -11.727 1 93.94 76 ILE B C 1
ATOM 1735 O O . ILE B 1 76 ? 9.031 -4.262 -12.227 1 93.94 76 ILE B O 1
ATOM 1739 N N . TYR B 1 77 ? 7.316 -3.061 -11.57 1 94.88 77 TYR B N 1
ATOM 1740 C CA . TYR B 1 77 ? 6.328 -4.105 -11.805 1 94.88 77 TYR B CA 1
ATOM 1741 C C . TYR B 1 77 ? 6.164 -4.379 -13.297 1 94.88 77 TYR B C 1
ATOM 1743 O O . TYR B 1 77 ? 5.547 -5.375 -13.688 1 94.88 77 TYR B O 1
ATOM 1751 N N . LEU B 1 78 ? 6.754 -3.518 -14.109 1 94.31 78 LEU B N 1
ATOM 1752 C CA . LEU B 1 78 ? 6.621 -3.686 -15.547 1 94.31 78 LEU B CA 1
ATOM 1753 C C . LEU B 1 78 ? 7.801 -4.465 -16.125 1 94.31 78 LEU B C 1
ATOM 1755 O O . LEU B 1 78 ? 7.812 -4.809 -17.297 1 94.31 78 LEU B O 1
ATOM 1759 N N . LEU B 1 79 ? 8.727 -4.691 -15.266 1 93.94 79 LEU B N 1
ATOM 1760 C CA . LEU B 1 79 ? 9.82 -5.539 -15.727 1 93.94 79 LEU B CA 1
ATOM 1761 C C . LEU B 1 79 ? 9.336 -6.957 -16 1 93.94 79 LEU B C 1
ATOM 1763 O O . LEU B 1 79 ? 8.617 -7.543 -15.188 1 93.94 79 LEU B O 1
ATOM 1767 N N . PRO B 1 80 ? 9.773 -7.48 -17.125 1 92.5 80 PRO B N 1
ATOM 1768 C CA . PRO B 1 80 ? 9.266 -8.797 -17.516 1 92.5 80 PRO B CA 1
ATOM 1769 C C . PRO B 1 80 ? 9.484 -9.867 -16.453 1 92.5 80 PRO B C 1
ATOM 1771 O O . PRO B 1 80 ? 8.578 -10.641 -16.156 1 92.5 80 PRO B O 1
ATOM 1774 N N . SER B 1 81 ? 10.617 -9.891 -15.766 1 91.62 81 SER B N 1
ATOM 1775 C CA . SER B 1 81 ? 10.922 -10.93 -14.789 1 91.62 81 SER B CA 1
ATOM 1776 C C . SER B 1 81 ? 10.164 -10.695 -13.484 1 91.62 81 SER B C 1
ATOM 1778 O O . SER B 1 81 ? 10.078 -11.586 -12.641 1 91.62 81 SER B O 1
ATOM 1780 N N . TYR B 1 82 ? 9.625 -9.469 -13.32 1 89.88 82 TYR B N 1
ATOM 1781 C CA . TYR B 1 82 ? 8.898 -9.109 -12.102 1 89.88 82 TYR B CA 1
ATOM 1782 C C . TYR B 1 82 ? 7.422 -8.883 -12.391 1 89.88 82 TYR B C 1
ATOM 1784 O O . TYR B 1 82 ? 6.715 -8.273 -11.586 1 89.88 82 TYR B O 1
ATOM 1792 N N . TYR B 1 83 ? 6.996 -9.305 -13.461 1 93.06 83 TYR B N 1
ATOM 1793 C CA . TYR B 1 83 ? 5.672 -8.938 -13.953 1 93.06 83 TYR B CA 1
ATOM 1794 C C . TYR B 1 83 ? 4.582 -9.555 -13.086 1 93.06 83 TYR B C 1
ATOM 1796 O O . TYR B 1 83 ? 3.504 -8.969 -12.922 1 93.06 83 TYR B O 1
ATOM 1804 N N . TRP B 1 84 ? 4.84 -10.695 -12.508 1 93.38 84 TRP B N 1
ATOM 1805 C CA . TRP B 1 84 ? 3.861 -11.352 -11.648 1 93.38 84 TRP B CA 1
ATOM 1806 C C . TRP B 1 84 ? 4.254 -11.234 -10.18 1 93.38 84 TRP B C 1
ATOM 1808 O O . TRP B 1 84 ? 5.422 -11.406 -9.828 1 93.38 84 TRP B O 1
ATOM 1818 N N . THR B 1 85 ? 3.275 -10.93 -9.422 1 92.88 85 THR B N 1
ATOM 1819 C CA . THR B 1 85 ? 3.461 -10.883 -7.977 1 92.88 85 THR B CA 1
ATOM 1820 C C . THR B 1 85 ? 2.541 -11.883 -7.281 1 92.88 85 THR B C 1
ATOM 1822 O O . THR B 1 85 ? 1.325 -11.852 -7.477 1 92.88 85 THR B O 1
ATOM 1825 N N . LEU B 1 86 ? 3.133 -12.727 -6.555 1 93.69 86 LEU B N 1
ATOM 1826 C CA . LEU B 1 86 ? 2.418 -13.719 -5.762 1 93.69 86 LEU B CA 1
ATOM 1827 C C . LEU B 1 86 ? 2.807 -13.625 -4.289 1 93.69 86 LEU B C 1
ATOM 1829 O O . LEU B 1 86 ? 3.988 -13.492 -3.961 1 93.69 86 LEU B O 1
ATOM 1833 N N . MET B 1 87 ? 1.794 -13.617 -3.473 1 94.31 87 MET B N 1
ATOM 1834 C CA . MET B 1 87 ? 2.039 -13.555 -2.035 1 94.31 87 MET B CA 1
ATOM 1835 C C . MET B 1 87 ? 1.016 -14.391 -1.272 1 94.31 87 MET B C 1
ATOM 1837 O O . MET B 1 87 ? -0.161 -14.422 -1.637 1 94.31 87 MET B O 1
ATOM 1841 N N . CYS B 1 88 ? 1.49 -14.953 -0.216 1 94.88 88 CYS B N 1
ATOM 1842 C CA . CYS B 1 88 ? 0.54 -15.594 0.682 1 94.88 88 CYS B CA 1
ATOM 1843 C C . CYS B 1 88 ? -0.062 -14.586 1.654 1 94.88 88 CYS B C 1
ATOM 1845 O O . CYS B 1 88 ? 0.359 -13.43 1.696 1 94.88 88 CYS B O 1
ATOM 1847 N N . GLY B 1 89 ? -1.005 -15.055 2.426 1 95.06 89 GLY B N 1
ATOM 1848 C CA . GLY B 1 89 ? -1.754 -14.156 3.295 1 95.06 89 GLY B CA 1
ATOM 1849 C C . GLY B 1 89 ? -0.875 -13.406 4.277 1 95.06 89 GLY B C 1
ATOM 1850 O O . GLY B 1 89 ? -0.939 -12.18 4.359 1 95.06 89 GLY B O 1
ATOM 1851 N N . LEU B 1 90 ? 0.001 -14.078 5.004 1 95.12 90 LEU B N 1
ATOM 1852 C CA . LEU B 1 90 ? 0.869 -13.438 5.988 1 95.12 90 LEU B CA 1
ATOM 1853 C C . LEU B 1 90 ? 1.855 -12.492 5.312 1 95.12 90 LEU B C 1
ATOM 1855 O O . LEU B 1 90 ? 2.088 -11.383 5.797 1 95.12 90 LEU B O 1
ATOM 1859 N N . SER B 1 91 ? 2.377 -12.945 4.223 1 96.81 91 SER B N 1
ATOM 1860 C CA . SER B 1 91 ? 3.273 -12.086 3.451 1 96.81 91 SER B CA 1
ATOM 1861 C C . SER B 1 91 ? 2.57 -10.812 3.002 1 96.81 91 SER B C 1
ATOM 1863 O O . SER B 1 91 ? 3.131 -9.719 3.104 1 96.81 91 SER B O 1
ATOM 1865 N N . ALA B 1 92 ? 1.333 -10.953 2.578 1 96.44 92 ALA B N 1
ATOM 1866 C CA . ALA B 1 92 ? 0.551 -9.812 2.109 1 96.44 92 ALA B CA 1
ATOM 1867 C C . ALA B 1 92 ? 0.311 -8.812 3.238 1 96.44 92 ALA B C 1
ATOM 1869 O O . ALA B 1 92 ? 0.405 -7.598 3.031 1 96.44 92 ALA B O 1
ATOM 1870 N N . ILE B 1 93 ? 0.027 -9.289 4.398 1 97.25 93 ILE B N 1
ATOM 1871 C CA . ILE B 1 93 ? -0.222 -8.406 5.539 1 97.25 93 ILE B CA 1
ATOM 1872 C C . ILE B 1 93 ? 1.027 -7.582 5.836 1 97.25 93 ILE B C 1
ATOM 1874 O O . ILE B 1 93 ? 0.951 -6.359 5.973 1 97.25 93 ILE B O 1
ATOM 1878 N N . PHE B 1 94 ? 2.121 -8.227 5.918 1 97.25 94 PHE B N 1
ATOM 1879 C CA . PHE B 1 94 ? 3.357 -7.516 6.234 1 97.25 94 PHE B CA 1
ATOM 1880 C C . PHE B 1 94 ? 3.756 -6.59 5.09 1 97.25 94 PHE B C 1
ATOM 1882 O O . PHE B 1 94 ? 4.285 -5.5 5.324 1 97.25 94 PHE B O 1
ATOM 1889 N N . TYR B 1 95 ? 3.52 -7.012 3.895 1 97 95 TYR B N 1
ATOM 1890 C CA . TYR B 1 95 ? 3.76 -6.16 2.736 1 97 95 TYR B CA 1
ATOM 1891 C C . TYR B 1 95 ? 2.938 -4.879 2.822 1 97 95 TYR B C 1
ATOM 1893 O O . TYR B 1 95 ? 3.467 -3.779 2.639 1 97 95 TYR B O 1
ATOM 1901 N N . GLU B 1 96 ? 1.693 -5.012 3.162 1 97.31 96 GLU B N 1
ATOM 1902 C CA . GLU B 1 96 ? 0.804 -3.863 3.293 1 97.31 96 GLU B CA 1
ATOM 1903 C C . GLU B 1 96 ? 1.248 -2.947 4.43 1 97.31 96 GLU B C 1
ATOM 1905 O O . GLU B 1 96 ? 1.273 -1.725 4.277 1 97.31 96 GLU B O 1
ATOM 1910 N N . LEU B 1 97 ? 1.579 -3.594 5.473 1 97.31 97 LEU B N 1
ATOM 1911 C CA . LEU B 1 97 ? 2.029 -2.805 6.613 1 97.31 97 LEU B CA 1
ATOM 1912 C C . LEU B 1 97 ? 3.275 -2 6.258 1 97.31 97 LEU B C 1
ATOM 1914 O O . LEU B 1 97 ? 3.375 -0.819 6.602 1 97.31 97 LEU B O 1
ATOM 1918 N N . GLY B 1 98 ? 4.188 -2.664 5.645 1 96.94 98 GLY B N 1
ATOM 1919 C CA . GLY B 1 98 ? 5.371 -1.951 5.191 1 96.94 98 GLY B CA 1
ATOM 1920 C C . GLY B 1 98 ? 5.055 -0.803 4.254 1 96.94 98 GLY B C 1
ATOM 1921 O O . GLY B 1 98 ? 5.59 0.297 4.406 1 96.94 98 GLY B O 1
ATOM 1922 N N . ASN B 1 99 ? 4.164 -0.99 3.35 1 96.75 99 ASN B N 1
ATOM 1923 C CA . ASN B 1 99 ? 3.762 0.022 2.379 1 96.75 99 ASN B CA 1
ATOM 1924 C C . ASN B 1 99 ? 3.033 1.183 3.049 1 96.75 99 ASN B C 1
ATOM 1926 O O . ASN B 1 99 ? 3.207 2.34 2.662 1 96.75 99 ASN B O 1
ATOM 1930 N N . ILE B 1 100 ? 2.197 0.837 3.967 1 97 100 ILE B N 1
ATOM 1931 C CA . ILE B 1 100 ? 1.477 1.856 4.723 1 97 100 ILE B CA 1
ATOM 1932 C C . ILE B 1 100 ? 2.471 2.785 5.418 1 97 100 ILE B C 1
ATOM 1934 O O . ILE B 1 100 ? 2.367 4.008 5.305 1 97 100 ILE B O 1
ATOM 1938 N N . LEU B 1 101 ? 3.426 2.184 6.043 1 97 101 LEU B N 1
ATOM 1939 C CA . LEU B 1 101 ? 4.418 2.986 6.75 1 97 101 LEU B CA 1
ATOM 1940 C C . LEU B 1 101 ? 5.246 3.814 5.773 1 97 101 LEU B C 1
ATOM 1942 O O . LEU B 1 101 ? 5.512 4.992 6.023 1 97 101 LEU B O 1
ATOM 1946 N N . SER B 1 102 ? 5.629 3.191 4.699 1 96.88 102 SER B N 1
ATOM 1947 C CA . SER B 1 102 ? 6.395 3.912 3.688 1 96.88 102 SER B CA 1
ATOM 1948 C C . SER B 1 102 ? 5.605 5.09 3.129 1 96.88 102 SER B C 1
ATOM 1950 O O . SER B 1 102 ? 6.156 6.172 2.916 1 96.88 102 SER B O 1
ATOM 1952 N N . THR B 1 103 ? 4.363 4.895 2.898 1 97.5 103 THR B N 1
ATOM 1953 C CA . THR B 1 103 ? 3.498 5.938 2.361 1 97.5 103 THR B CA 1
ATOM 1954 C C . THR B 1 103 ? 3.314 7.062 3.375 1 97.5 103 THR B C 1
ATOM 1956 O O . THR B 1 103 ? 3.334 8.242 3.012 1 97.5 103 THR B O 1
ATOM 1959 N N . LEU B 1 104 ? 3.135 6.723 4.602 1 96.56 104 LEU B N 1
ATOM 1960 C CA . LEU B 1 104 ? 3.014 7.738 5.645 1 96.56 104 LEU B CA 1
ATOM 1961 C C . LEU B 1 104 ? 4.289 8.562 5.75 1 96.56 104 LEU B C 1
ATOM 1963 O O . LEU B 1 104 ? 4.234 9.789 5.91 1 96.56 104 LEU B O 1
ATOM 1967 N N . ILE B 1 105 ? 5.41 7.867 5.684 1 96.44 105 ILE B N 1
ATOM 1968 C CA . ILE B 1 105 ? 6.684 8.578 5.691 1 96.44 105 ILE B CA 1
ATOM 1969 C C . ILE B 1 105 ? 6.727 9.57 4.531 1 96.44 105 ILE B C 1
ATOM 1971 O O . ILE B 1 105 ? 7.094 10.734 4.711 1 96.44 105 ILE B O 1
ATOM 1975 N N . TRP B 1 106 ? 6.355 9.117 3.363 1 96.81 106 TRP B N 1
ATOM 1976 C CA . TRP B 1 106 ? 6.316 10 2.201 1 96.81 106 TRP B CA 1
ATOM 1977 C C . TRP B 1 106 ? 5.414 11.203 2.459 1 96.81 106 TRP B C 1
ATOM 1979 O O . TRP B 1 106 ? 5.793 12.344 2.18 1 96.81 106 TRP B O 1
ATOM 1989 N N . GLY B 1 107 ? 4.258 10.977 3.004 1 95.12 107 GLY B N 1
ATOM 1990 C CA . GLY B 1 107 ? 3.334 12.055 3.326 1 95.12 107 GLY B CA 1
ATOM 1991 C C . GLY B 1 107 ? 3.908 13.055 4.309 1 95.12 107 GLY B C 1
ATOM 1992 O O . GLY B 1 107 ? 3.748 14.266 4.133 1 95.12 107 GLY B O 1
ATOM 1993 N N . ILE B 1 108 ? 4.516 12.516 5.301 1 93.75 108 ILE B N 1
ATOM 1994 C CA . ILE B 1 108 ? 5.133 13.367 6.312 1 93.75 108 ILE B CA 1
ATOM 1995 C C . ILE B 1 108 ? 6.23 14.219 5.672 1 93.75 108 ILE B C 1
ATOM 1997 O O . ILE B 1 108 ? 6.367 15.406 5.98 1 93.75 108 ILE B O 1
ATOM 2001 N N . LEU B 1 109 ? 6.949 13.633 4.754 1 95.75 109 LEU B N 1
ATOM 2002 C CA . LEU B 1 109 ? 8.125 14.289 4.191 1 95.75 109 LEU B CA 1
ATOM 2003 C C . LEU B 1 109 ? 7.73 15.297 3.121 1 95.75 109 LEU B C 1
ATOM 2005 O O . LEU B 1 109 ? 8.547 16.125 2.713 1 95.75 109 LEU B O 1
ATOM 2009 N N . VAL B 1 110 ? 6.523 15.242 2.668 1 94.31 110 VAL B N 1
ATOM 2010 C CA . VAL B 1 110 ? 6.059 16.172 1.645 1 94.31 110 VAL B CA 1
ATOM 2011 C C . VAL B 1 110 ? 5.469 17.406 2.305 1 94.31 110 VAL B C 1
ATOM 2013 O O . VAL B 1 110 ? 5.453 18.484 1.71 1 94.31 110 VAL B O 1
ATOM 2016 N N . ILE B 1 111 ? 5.004 17.328 3.496 1 90.56 111 ILE B N 1
ATOM 2017 C CA . ILE B 1 111 ? 4.316 18.42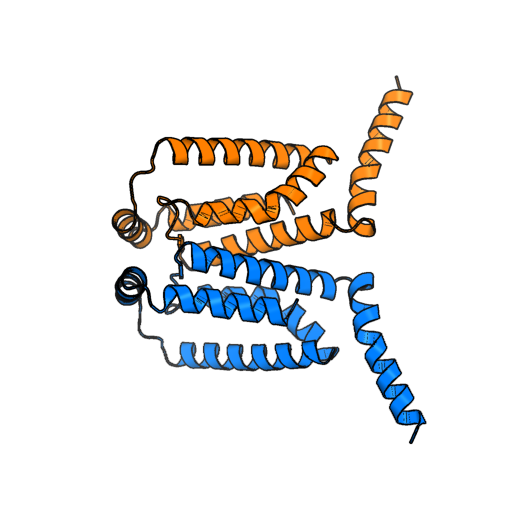2 4.18 1 90.56 111 ILE B CA 1
ATOM 2018 C C . ILE B 1 111 ? 5.309 19.188 5.051 1 90.56 111 ILE B C 1
ATOM 2020 O O . ILE B 1 111 ? 5.805 18.656 6.047 1 90.56 111 ILE B O 1
ATOM 2024 N N . PRO B 1 112 ? 5.461 20.391 4.816 1 91.12 112 PRO B N 1
ATOM 2025 C CA . PRO B 1 112 ? 6.48 21.172 5.516 1 91.12 112 PRO B CA 1
ATOM 2026 C C . PRO B 1 112 ? 6.25 21.234 7.023 1 91.12 112 PRO B C 1
ATOM 2028 O O . PRO B 1 112 ? 7.195 21.078 7.801 1 91.12 112 PRO B O 1
ATOM 2031 N N . SER B 1 113 ? 5.086 21.391 7.43 1 87.75 113 SER B N 1
ATOM 2032 C CA . SER B 1 113 ? 4.793 21.5 8.852 1 87.75 113 SER B CA 1
ATOM 2033 C C . SER B 1 113 ? 5.145 20.203 9.594 1 87.75 113 SER B C 1
ATOM 2035 O O . SER B 1 113 ? 5.359 20.219 10.805 1 87.75 113 SER B O 1
ATOM 2037 N N . LEU B 1 114 ? 5.285 19.188 8.844 1 89.12 114 LEU B N 1
ATOM 2038 C CA . LEU B 1 114 ? 5.535 17.891 9.484 1 89.12 114 LEU B CA 1
ATOM 2039 C C . LEU B 1 114 ? 7.012 17.531 9.414 1 89.12 114 LEU B C 1
ATOM 2041 O O . LEU B 1 114 ? 7.559 16.953 10.359 1 89.12 114 LEU B O 1
ATOM 2045 N N . TYR B 1 115 ? 7.629 17.844 8.266 1 91.12 115 TYR B N 1
ATOM 2046 C CA . TYR B 1 115 ? 8.984 17.312 8.148 1 91.12 115 TYR B CA 1
ATOM 2047 C C . TYR B 1 115 ? 10 18.328 8.672 1 91.12 115 TYR B C 1
ATOM 2049 O O . TYR B 1 115 ? 11.102 17.953 9.078 1 91.12 115 TYR B O 1
ATOM 2057 N N . GLN B 1 116 ? 9.781 19.562 8.727 1 92 116 GLN B N 1
ATOM 2058 C CA . GLN B 1 116 ? 10.75 20.594 9.062 1 92 116 GLN B CA 1
ATOM 2059 C C . GLN B 1 116 ? 11.273 20.422 10.484 1 92 116 GLN B C 1
ATOM 2061 O O . GLN B 1 116 ? 12.484 20.5 10.719 1 92 116 GLN B O 1
ATOM 2066 N N . PRO B 1 117 ? 10.461 20.188 11.445 1 88.25 117 PRO B N 1
ATOM 2067 C CA . PRO B 1 117 ? 10.977 19.984 12.805 1 88.25 117 PRO B CA 1
ATOM 2068 C C . PRO B 1 117 ? 11.914 18.781 12.906 1 88.25 117 PRO B C 1
ATOM 2070 O O . PRO B 1 117 ? 12.758 18.734 13.805 1 88.25 117 PRO B O 1
ATOM 2073 N N . LEU B 1 118 ? 11.797 17.844 12.109 1 86.5 118 LEU B N 1
ATOM 2074 C CA . LEU B 1 118 ? 12.594 16.625 12.141 1 86.5 118 LEU B CA 1
ATOM 2075 C C . LEU B 1 118 ? 13.984 16.875 11.57 1 86.5 118 LEU B C 1
ATOM 2077 O O . LEU B 1 118 ? 14.953 16.219 11.969 1 86.5 118 LEU B O 1
ATOM 2081 N N . PHE B 1 119 ? 14.07 17.688 10.703 1 85.94 119 PHE B N 1
ATOM 2082 C CA . PHE B 1 119 ? 15.32 17.891 9.984 1 85.94 119 PHE B CA 1
ATOM 2083 C C . PHE B 1 119 ? 16.062 19.125 10.516 1 85.94 119 PHE B C 1
ATOM 2085 O O . PHE B 1 119 ? 17.219 19.359 10.156 1 85.94 119 PHE B O 1
ATOM 2092 N N . LYS B 1 120 ? 15.406 20.062 11.133 1 77.25 120 LYS B N 1
ATOM 2093 C CA . LYS B 1 120 ? 16.047 21.219 11.742 1 77.25 120 LYS B CA 1
ATOM 2094 C C . LYS B 1 120 ? 16.922 20.797 12.922 1 77.25 120 LYS B C 1
ATOM 2096 O O . LYS B 1 120 ? 17.969 21.391 13.164 1 77.25 120 LYS B O 1
ATOM 2101 N N . LYS B 1 121 ? 16.438 19.875 13.57 1 61.84 121 LYS B N 1
ATOM 2102 C CA . LYS B 1 121 ? 17.219 19.562 14.766 1 61.84 121 LYS B CA 1
ATOM 2103 C C . LYS B 1 121 ? 18.625 19.109 14.398 1 61.84 121 LYS B C 1
ATOM 2105 O O . LYS B 1 121 ? 19.578 19.328 15.148 1 61.84 121 LYS B O 1
ATOM 2110 N N . ASP B 1 122 ? 18.766 18.484 13.391 1 54.38 122 ASP B N 1
ATOM 2111 C CA . ASP B 1 122 ? 20.141 18.094 13.031 1 54.38 122 ASP B CA 1
ATOM 2112 C C . ASP B 1 122 ? 20.984 19.328 12.68 1 54.38 122 ASP B C 1
ATOM 2114 O O . ASP B 1 122 ? 22.172 19.359 12.984 1 54.38 122 ASP B O 1
ATOM 2118 N N . ALA B 1 123 ? 20.391 20.359 12.086 1 52.81 123 ALA B N 1
ATOM 2119 C CA . ALA B 1 123 ? 21.172 21.562 11.828 1 52.81 123 ALA B CA 1
ATOM 2120 C C . ALA B 1 123 ? 21.625 22.219 13.125 1 52.81 123 ALA B C 1
ATOM 2122 O O . ALA B 1 123 ? 22.734 22.734 13.219 1 52.81 123 ALA B O 1
ATOM 2123 N N . GLU B 1 124 ? 20.719 22.172 14.055 1 54.16 124 GLU B N 1
ATOM 2124 C CA . GLU B 1 124 ? 21.141 22.781 15.312 1 54.16 124 GLU B CA 1
ATOM 2125 C C . GLU B 1 124 ? 22.219 21.938 16 1 54.16 124 GLU B C 1
ATOM 2127 O O . GLU B 1 124 ? 23.156 22.484 16.578 1 54.16 124 GLU B O 1
ATOM 2132 N N . PHE B 1 125 ? 22.062 20.719 15.789 1 52.94 125 PHE B N 1
ATOM 2133 C CA . PHE B 1 125 ? 23.062 19.844 16.406 1 52.94 125 PHE B CA 1
ATOM 2134 C C . PHE B 1 125 ? 24.406 19.984 15.711 1 52.94 125 PHE B C 1
ATOM 2136 O O . PHE B 1 125 ? 25.453 19.953 16.359 1 52.94 125 PHE B O 1
ATOM 2143 N N . THR B 1 126 ? 24.344 20.156 14.438 1 53.22 126 THR B N 1
ATOM 2144 C CA . THR B 1 126 ? 25.594 20.375 13.703 1 53.22 126 THR B CA 1
ATOM 2145 C C . THR B 1 126 ? 26.172 21.75 14.023 1 53.22 126 THR B C 1
ATOM 2147 O O . THR B 1 126 ? 27.391 21.906 14.117 1 53.22 126 THR B O 1
ATOM 2150 N N . GLU B 1 127 ? 25.328 22.703 14.148 1 54.53 127 GLU B N 1
ATOM 2151 C CA . GLU B 1 127 ? 25.812 24.031 14.516 1 54.53 127 GLU B CA 1
ATOM 2152 C C . GLU B 1 127 ? 26.375 24.047 15.93 1 54.53 127 GLU B C 1
ATOM 2154 O O . GLU B 1 127 ? 27.438 24.641 16.172 1 54.53 127 GLU B O 1
ATOM 2159 N N . VAL B 1 128 ? 25.688 23.375 16.781 1 57.53 128 VAL B N 1
ATOM 2160 C CA . VAL B 1 128 ? 26.156 23.344 18.172 1 57.53 128 VAL B CA 1
ATOM 2161 C C . VAL B 1 128 ? 27.469 22.562 18.234 1 57.53 128 VAL B C 1
ATOM 2163 O O . VAL B 1 128 ? 28.375 22.906 19.016 1 57.53 128 VAL B O 1
ATOM 2166 N N . LYS B 1 129 ? 27.547 21.641 17.391 1 58.91 129 LYS B N 1
ATOM 2167 C CA . LYS B 1 129 ? 28.781 20.859 17.359 1 58.91 129 LYS B CA 1
ATOM 2168 C C . LYS B 1 129 ? 29.938 21.672 16.766 1 58.91 129 LYS B C 1
ATOM 2170 O O . LYS B 1 129 ? 31.062 21.578 17.234 1 58.91 129 LYS B O 1
ATOM 2175 N N . ASP B 1 130 ? 29.656 22.469 15.82 1 57.56 130 ASP B N 1
ATOM 2176 C CA . ASP B 1 130 ? 30.641 23.328 15.188 1 57.56 130 ASP B CA 1
ATOM 2177 C C . ASP B 1 130 ? 31.062 24.453 16.125 1 57.56 130 ASP B C 1
ATOM 2179 O O . ASP B 1 130 ? 32.219 24.875 16.125 1 57.56 130 ASP B O 1
ATOM 2183 N N . ASP B 1 131 ? 30.219 24.922 16.938 1 57.38 131 ASP B N 1
ATOM 2184 C CA . ASP B 1 131 ? 30.516 26.016 17.875 1 57.38 131 ASP B CA 1
ATOM 2185 C C . ASP B 1 131 ? 31.344 25.516 19.062 1 57.38 131 ASP B C 1
ATOM 2187 O O . ASP B 1 131 ? 31.906 26.312 19.812 1 57.38 131 ASP B O 1
ATOM 2191 N N . LYS B 1 132 ? 31.188 24.266 19.281 1 59.28 132 LYS B N 1
ATOM 2192 C CA . LYS B 1 132 ? 31.938 23.734 20.422 1 59.28 132 LYS B CA 1
ATOM 2193 C C . LYS B 1 132 ? 33.312 23.266 20 1 59.28 132 LYS B C 1
ATOM 2195 O O . LYS B 1 132 ? 34.062 22.672 20.797 1 59.28 132 LYS B O 1
ATOM 2200 N N . LYS B 1 133 ? 33.656 23.5 18.797 1 52.16 133 LYS B N 1
ATOM 2201 C CA . LYS B 1 133 ? 35.031 23.375 18.391 1 52.16 133 LYS B CA 1
ATOM 2202 C C . LYS B 1 133 ? 35.75 24.734 18.391 1 52.16 133 LYS B C 1
ATOM 2204 O O . LYS B 1 133 ? 35.156 25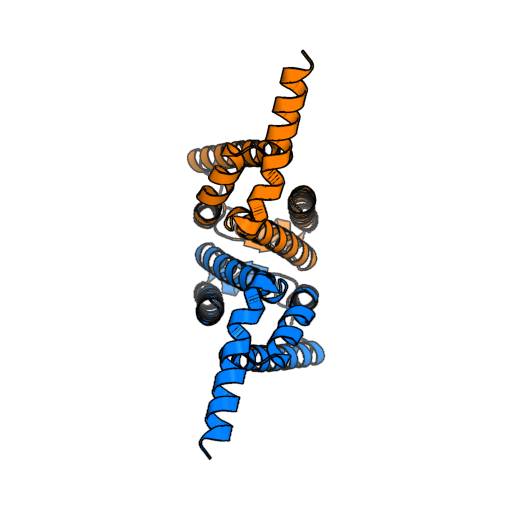.75 17.984 1 52.16 133 LYS B O 1
#

Sequence (266 aa):
MLIFSLLFAIFSATFDAYDETFISINETLSIDPQNWELAITCLLSIIFLIIFIGLLLFKEWARKLYIYTFFPILLIYLLPSYYWTLMCGLSAIFYELGNILSTLIWGILVIPSLYQPLFKKDAEFTEVKDDKKMLIFSLLFAIFSATFDAYDETFISINETLSIDPQNWELAITCLLSIIFLIIFIGLLLFKEWARKLYIYTFFPILLIYLLPSYYWTLMCGLSAIFYELGNILSTLIWGILVIPSLYQPLFKKDAEFTEVKDDKK

Foldseek 3Di:
DLVLLVVLLVVLVVVLVPDPVSVVVLVVQADDADPVLVVVVVVVVVLVVVLSVCVVVLHPVSLVVLLVCVVVVVCNCVGSRNVDDDGDDSSVVSNVVSVVVSVVSSVQSVDCVRSVVVNVVVVVVVVVVVVVD/DLVLLVVLLVVLVVVLVPDPVSVVVLVVQADDADPVLVVVVVVVVVLVVVLSVCVVLLHPVSLVVLLVCVVVVVCNCVGSRNVDDDGDDSSVVSNVVSVVVSVVSSVQSVDCVRSVVVNVVVVVVVVVVVVVD

pLDDT: mean 90.02, std 11.65, range [52.0, 97.5]

Radius of gyration: 21.62 Å; Cα contacts (8 Å, |Δi|>4): 255; chains: 2; bounding box: 70×55×39 Å

Secondary structure (DSSP, 8-state):
-HHHHHHHHHHHHHHHHT-HHHHHHHHHH--PPPHHHHHHHHHHHHHHHHHHHHHHTT-HHHHHHHHHHTTGGGGGGGSGGGSEEEE-HHHHHHHHHHHHHHHHHHHHHH-HHHHHHHHHHHHHHHHHHHHT-/-HHHHHHHHHHHHHHHHT-HHHHHHHHHH--PPPHHHHHHHHHHHHHHHHHHHHHHTT-HHHHHHHHHHTTGGGGGGGSGGGS-EEEEHHHHHHHHHHHHHHHHHHHHHH-HHHHHHHHHHHHHHHHHHHHT-